Protein AF-A0A0W8DQT1-F1 (afdb_monomer_lite)

Radius of gyration: 23.91 Å; chains: 1; bounding box: 58×46×67 Å

Foldseek 3Di:
DDPPPPQAEEEEEEAPCDDPQAGPLDRDGPVRLVVVLVVLCVVLVGRYDHDYDHDPVVVLVCLLPDDQNHEYEYEDAAALCVVVSVQVSLQVHNHAYEYFHSAQYHNPDHHPSHPYYHYNNRSCRSVVVVVVSSVVSVVVVVVVVVVPPDDDDDDDDDDDDDDDDDDPPDFAADPPPRDTDDYVVPDPPPPPDDD

Secondary structure (DSSP, 8-state):
----S---EEEEE-TTSEETTEETTSS-BHHHHHHHHHHHHHHTT--EEEEE-S-HHHHHHHHHT--TTSEEEEE--S-GGG-HHHHHHHHH--SEEEEEETT-----S--TTEEEEEES-GGGHHHHHHHHHHHHHHHHHHHHHHTTS-----------------------B-TTT--BTS-GGG-TT------

pLDDT: mean 78.16, std 17.89, range [28.5, 95.19]

InterPro domains:
  IPR001878 Zinc finger, CCHC-type [PF00098] (173-189)
  IPR001878 Zinc finger, CCHC-type [PS50158] (174-189)
  IPR001878 Zinc finger, CCHC-type [SM00343] (173-189)
  IPR036441 Dehydroquinase, class II superfamily [G3DSA:3.40.50.9100] (7-141)
  IPR036441 Dehydroquinase, class II superfamily [SSF52304] (7-137)
  IPR036875 Zinc finger, CCHC-type superfamily [SSF57756] (166-192)

Organism: Phytophthora nicotianae (NCBI:txid4792)

Sequence (195 aa):
MRDNALVNVLLLQGPCSFVRGVWTGGDIKRKELQHQIQALADDQKIVVKHREYDSEKIILHMLLEAREDQVVVLCWNISLAKSPFVVHALGLIQSRVIIVSPNNVDHGPLPASVVGVLSGFWNQSISLALSAATNLLAKQTDFSSAKNSQNSAGIASSKKGVLSAKTKKKALTCYLCGKEGHIRSKCPELPRNKV

Structure (mmCIF, N/CA/C/O backbone):
data_AF-A0A0W8DQT1-F1
#
_entry.id   AF-A0A0W8DQT1-F1
#
loop_
_atom_site.group_PDB
_atom_site.id
_atom_site.type_symbol
_atom_site.label_atom_id
_atom_site.label_alt_id
_atom_site.label_comp_id
_atom_site.label_asym_id
_atom_site.label_entity_id
_atom_site.label_seq_id
_atom_site.pdbx_PDB_ins_code
_atom_site.Cartn_x
_atom_site.Cartn_y
_atom_site.Cartn_z
_atom_site.occupancy
_atom_site.B_iso_or_equiv
_atom_site.auth_seq_id
_atom_site.auth_comp_id
_atom_site.auth_asym_id
_atom_site.auth_atom_id
_atom_site.pdbx_PDB_model_num
ATOM 1 N N . MET A 1 1 ? 14.357 2.543 24.407 1.00 33.94 1 MET A N 1
ATOM 2 C CA . MET A 1 1 ? 13.381 3.636 24.590 1.00 33.94 1 MET A CA 1
ATOM 3 C C . MET A 1 1 ? 12.314 3.458 23.524 1.00 33.94 1 MET A C 1
ATOM 5 O O . MET A 1 1 ? 12.639 3.546 22.351 1.00 33.94 1 MET A O 1
ATOM 9 N N . ARG A 1 2 ? 11.114 3.008 23.910 1.00 44.16 2 ARG A N 1
ATOM 10 C CA . ARG A 1 2 ? 10.013 2.729 22.978 1.00 44.16 2 ARG A CA 1
ATOM 11 C C . ARG A 1 2 ? 9.171 3.995 22.874 1.00 44.16 2 ARG A C 1
ATOM 13 O O . ARG A 1 2 ? 8.541 4.362 23.861 1.00 44.16 2 ARG A O 1
ATOM 20 N N . ASP A 1 3 ? 9.172 4.633 21.709 1.00 45.72 3 ASP A N 1
ATOM 21 C CA . ASP A 1 3 ? 8.193 5.660 21.347 1.00 45.72 3 ASP A CA 1
ATOM 22 C C . ASP A 1 3 ? 6.813 4.991 21.288 1.00 45.72 3 ASP A C 1
ATOM 24 O O . ASP A 1 3 ? 6.393 4.481 20.252 1.00 45.72 3 ASP A O 1
ATOM 28 N N . ASN A 1 4 ? 6.161 4.885 22.447 1.00 46.03 4 ASN A N 1
ATOM 29 C CA . ASN A 1 4 ? 4.905 4.159 22.640 1.00 46.03 4 ASN A CA 1
ATOM 30 C C . ASN A 1 4 ? 3.681 5.075 22.496 1.00 46.03 4 ASN A C 1
ATOM 32 O O . ASN A 1 4 ? 2.632 4.808 23.082 1.00 46.03 4 ASN A O 1
ATOM 36 N N . ALA A 1 5 ? 3.807 6.158 21.722 1.00 57.78 5 ALA A N 1
ATOM 37 C CA . ALA A 1 5 ? 2.625 6.782 21.149 1.00 57.78 5 ALA A CA 1
ATOM 38 C C . ALA A 1 5 ? 1.905 5.692 20.346 1.00 57.78 5 ALA A C 1
ATOM 40 O O . ALA A 1 5 ? 2.554 4.971 19.587 1.00 57.78 5 ALA A O 1
ATOM 41 N N . LEU A 1 6 ? 0.601 5.515 20.563 1.00 65.69 6 LEU A N 1
ATOM 42 C CA . LEU A 1 6 ? -0.211 4.546 19.829 1.00 65.69 6 LEU A CA 1
ATOM 43 C C . LEU A 1 6 ? -0.191 4.944 18.350 1.00 65.69 6 LEU A C 1
ATOM 45 O O . LEU A 1 6 ? -0.966 5.780 17.899 1.00 65.69 6 LEU A O 1
ATOM 49 N N . VAL A 1 7 ? 0.785 4.413 17.615 1.00 72.62 7 VAL A N 1
ATOM 50 C CA . VAL A 1 7 ? 0.885 4.588 16.171 1.00 72.62 7 VAL A CA 1
ATOM 51 C C . VAL A 1 7 ? -0.357 3.937 15.593 1.00 72.62 7 VAL A C 1
ATOM 53 O O . VAL A 1 7 ? -0.566 2.751 15.829 1.00 72.62 7 VAL A O 1
ATOM 56 N N . ASN A 1 8 ? -1.161 4.698 14.860 1.00 84.38 8 ASN A N 1
ATOM 57 C CA . ASN A 1 8 ? -2.390 4.197 14.245 1.00 84.38 8 ASN A CA 1
ATOM 58 C C . ASN A 1 8 ? -2.127 3.729 12.810 1.00 84.38 8 ASN A C 1
ATOM 60 O O . ASN A 1 8 ? -2.754 2.787 12.325 1.00 84.38 8 ASN A O 1
ATOM 64 N N . VAL A 1 9 ? -1.174 4.382 12.137 1.00 89.69 9 VAL A N 1
ATOM 65 C CA . VAL A 1 9 ? -0.818 4.095 10.750 1.00 89.69 9 VAL A CA 1
ATOM 66 C C . VAL A 1 9 ? 0.684 3.858 10.633 1.00 89.69 9 VAL A C 1
ATOM 68 O O . VAL A 1 9 ? 1.501 4.714 10.979 1.00 89.69 9 VAL A O 1
ATOM 71 N N . LEU A 1 10 ? 1.059 2.691 10.116 1.00 91.12 10 LEU A N 1
ATOM 72 C CA . LEU A 1 10 ? 2.446 2.344 9.824 1.00 91.12 10 LEU A CA 1
ATOM 73 C C . LEU A 1 10 ? 2.703 2.534 8.328 1.00 91.12 10 LEU A C 1
ATOM 75 O O . LEU A 1 10 ? 2.228 1.745 7.515 1.00 91.12 10 LEU A O 1
ATOM 79 N N . LEU A 1 11 ? 3.445 3.581 7.962 1.00 91.69 11 LEU A N 1
ATOM 80 C CA . LEU A 1 11 ? 3.787 3.881 6.573 1.00 91.69 11 LEU A CA 1
ATOM 81 C C . LEU A 1 11 ? 5.165 3.299 6.242 1.00 91.69 11 LEU A C 1
ATOM 83 O O . LEU A 1 11 ? 6.196 3.818 6.676 1.00 91.69 11 LEU A O 1
ATOM 87 N N . LEU A 1 12 ? 5.166 2.224 5.458 1.00 91.06 12 LEU A N 1
ATOM 88 C CA . LEU A 1 12 ? 6.361 1.521 5.006 1.00 91.06 12 LEU A CA 1
ATOM 89 C C . LEU A 1 12 ? 6.646 1.884 3.552 1.00 91.06 12 LEU A C 1
ATOM 91 O O . LEU A 1 12 ? 5.888 1.527 2.653 1.00 91.06 12 LEU A O 1
ATOM 95 N N . GLN A 1 13 ? 7.754 2.576 3.310 1.00 88.50 13 GLN A N 1
ATOM 96 C CA . GLN A 1 13 ? 8.247 2.841 1.966 1.00 88.50 13 GLN A CA 1
ATOM 97 C C . GLN A 1 13 ? 9.285 1.801 1.569 1.00 88.50 13 GLN A C 1
ATOM 99 O O . GLN A 1 13 ? 10.366 1.733 2.154 1.00 88.50 13 GLN A O 1
ATOM 104 N N . GLY A 1 14 ? 8.924 0.984 0.580 1.00 84.12 14 GLY A N 1
ATOM 105 C CA . GLY A 1 14 ? 9.766 -0.078 0.054 1.00 84.12 14 GLY A CA 1
ATOM 106 C C . GLY A 1 14 ? 10.861 0.408 -0.901 1.00 84.12 14 GLY A C 1
ATOM 107 O O . GLY A 1 14 ? 11.012 1.616 -1.138 1.00 84.12 14 GLY A O 1
ATOM 108 N N . PRO A 1 15 ? 11.609 -0.535 -1.498 1.00 75.62 15 PRO A N 1
ATOM 109 C CA . PRO A 1 15 ? 12.720 -0.228 -2.385 1.00 75.62 15 PRO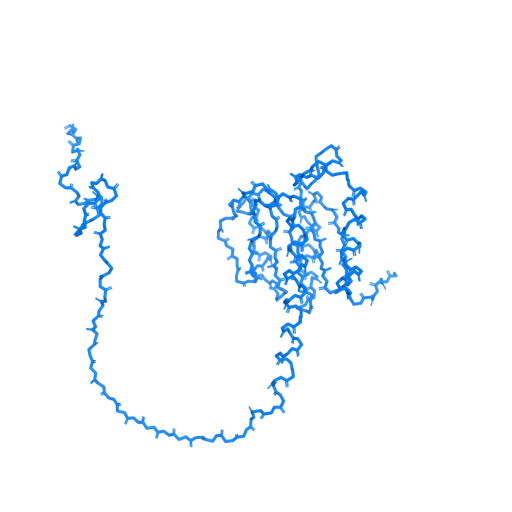 A CA 1
ATOM 110 C C . PRO A 1 15 ? 12.253 0.563 -3.610 1.00 75.62 15 PRO A C 1
ATOM 112 O O . PRO A 1 15 ? 11.122 0.428 -4.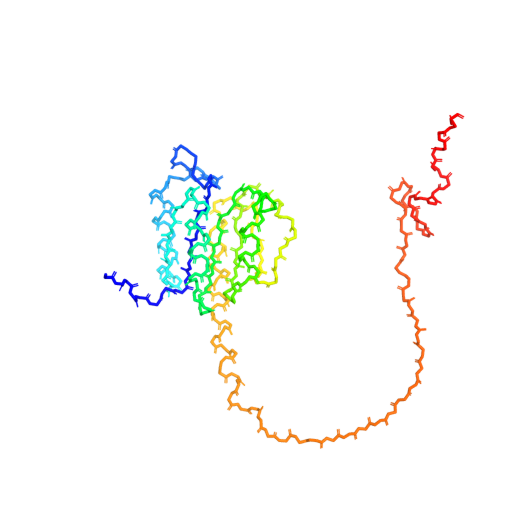080 1.00 75.62 15 PRO A O 1
ATOM 115 N N . CYS A 1 16 ? 13.141 1.419 -4.120 1.00 74.00 16 CYS A N 1
ATOM 116 C CA . CYS A 1 16 ? 12.865 2.321 -5.244 1.00 74.00 16 CYS A CA 1
ATOM 117 C C . CYS A 1 16 ? 11.711 3.307 -5.000 1.00 74.00 16 CYS A C 1
ATOM 119 O O . CYS A 1 16 ? 11.178 3.868 -5.949 1.00 74.00 16 CYS A O 1
ATOM 121 N N . SER A 1 17 ? 11.345 3.557 -3.744 1.00 80.31 17 SER A N 1
ATOM 122 C CA . SER A 1 17 ? 10.466 4.663 -3.355 1.00 80.31 17 SER A CA 1
ATOM 123 C C . SER A 1 17 ? 11.063 6.024 -3.718 1.00 80.31 17 SER A C 1
ATOM 125 O O . SER A 1 17 ? 10.361 6.895 -4.229 1.00 80.31 17 SER A O 1
ATOM 127 N N . PHE A 1 18 ? 12.379 6.175 -3.537 1.00 83.50 18 PHE A N 1
ATOM 128 C CA . PHE A 1 18 ? 13.136 7.353 -3.943 1.00 83.50 18 PHE A CA 1
ATOM 129 C C . PHE A 1 18 ? 14.225 6.983 -4.941 1.00 83.50 18 PHE A C 1
ATOM 131 O O . PHE A 1 18 ? 15.006 6.060 -4.708 1.00 83.50 18 PHE A O 1
ATOM 138 N N . VAL A 1 19 ? 14.322 7.749 -6.022 1.00 80.75 19 VAL A N 1
ATOM 139 C CA . VAL A 1 19 ? 15.405 7.655 -7.002 1.00 80.75 19 VAL A CA 1
ATOM 140 C C . VAL A 1 19 ? 16.119 8.997 -7.010 1.00 80.75 19 VAL A C 1
ATOM 142 O O . VAL A 1 19 ? 15.499 10.039 -7.199 1.00 80.75 19 VAL A O 1
ATOM 145 N N . ARG A 1 20 ? 17.430 8.991 -6.739 1.00 82.38 20 ARG A N 1
ATOM 146 C CA . ARG A 1 20 ? 18.252 10.217 -6.646 1.00 82.38 20 ARG A CA 1
ATOM 147 C C . ARG A 1 20 ? 17.694 11.264 -5.656 1.00 82.38 20 ARG A C 1
ATOM 149 O O . ARG A 1 20 ? 17.850 12.461 -5.857 1.00 82.38 20 ARG A O 1
ATOM 156 N N . GLY A 1 21 ? 17.043 10.811 -4.578 1.00 81.50 21 GLY A N 1
ATOM 157 C CA . GLY A 1 21 ? 16.464 11.676 -3.535 1.00 81.50 21 GLY A CA 1
ATOM 158 C C . GLY A 1 21 ? 15.105 12.302 -3.880 1.00 81.50 21 GLY A C 1
ATOM 159 O O . GLY A 1 21 ? 14.567 13.067 -3.072 1.00 81.50 21 GLY A O 1
ATOM 160 N N . VAL A 1 22 ? 14.551 11.960 -5.044 1.00 86.19 22 VAL A N 1
ATOM 161 C CA . VAL A 1 22 ? 13.226 12.376 -5.514 1.00 86.19 22 VAL A CA 1
ATOM 162 C C . VAL A 1 22 ? 12.263 11.204 -5.382 1.00 86.19 22 VAL A C 1
ATOM 164 O O . VAL A 1 22 ? 12.635 10.055 -5.634 1.00 86.19 22 VAL A O 1
ATOM 167 N N . TRP A 1 23 ? 11.050 11.483 -4.917 1.00 86.31 23 TRP A N 1
ATOM 168 C CA . TRP A 1 23 ? 9.985 10.497 -4.791 1.00 86.31 23 TRP A CA 1
ATOM 169 C C . TRP A 1 23 ? 9.619 9.934 -6.164 1.00 86.31 23 TRP A C 1
ATOM 171 O O . TRP A 1 23 ? 9.590 10.633 -7.165 1.00 86.31 23 TRP A O 1
ATOM 181 N N . THR A 1 24 ? 9.334 8.646 -6.246 1.00 83.56 24 THR A N 1
ATOM 182 C CA . THR A 1 24 ? 9.022 8.033 -7.545 1.00 83.56 24 THR A CA 1
ATOM 183 C C . THR A 1 24 ? 7.611 8.294 -8.035 1.00 83.56 24 THR A C 1
ATOM 185 O O . THR A 1 24 ? 7.354 8.142 -9.223 1.00 83.56 24 THR A O 1
ATOM 188 N N . GLY A 1 25 ? 6.710 8.709 -7.146 1.00 80.25 25 GLY A N 1
ATOM 189 C CA . GLY A 1 25 ? 5.378 9.156 -7.522 1.00 80.25 25 GLY A CA 1
ATOM 190 C C . GLY A 1 25 ? 5.292 10.623 -7.915 1.00 80.25 25 GLY A C 1
ATOM 191 O O . GLY A 1 25 ? 4.188 11.115 -8.073 1.00 80.25 25 GLY A O 1
ATOM 192 N N . GLY A 1 26 ? 6.395 11.352 -8.045 1.00 81.00 26 GLY A N 1
ATOM 193 C CA . GLY A 1 26 ? 6.373 12.732 -8.532 1.00 81.00 26 GLY A CA 1
ATOM 194 C C . GLY A 1 26 ? 7.623 13.499 -8.136 1.00 81.00 26 GLY A C 1
ATOM 195 O O . GLY A 1 26 ? 8.414 13.024 -7.333 1.00 81.00 26 GLY A O 1
ATOM 196 N N . ASP A 1 27 ? 7.779 14.720 -8.632 1.00 84.00 27 ASP A N 1
ATOM 197 C CA . ASP A 1 27 ? 9.021 15.497 -8.498 1.00 84.00 27 ASP A CA 1
ATOM 198 C C . ASP A 1 27 ? 9.211 16.167 -7.121 1.00 84.00 27 ASP A C 1
ATOM 200 O O . ASP A 1 27 ? 9.613 17.325 -7.002 1.00 84.00 27 ASP A O 1
ATOM 204 N N . ILE A 1 28 ? 8.912 15.436 -6.046 1.00 87.69 28 ILE A N 1
ATOM 205 C CA . ILE A 1 28 ? 8.975 15.912 -4.664 1.00 87.69 28 ILE A CA 1
ATOM 206 C C . ILE A 1 28 ? 10.235 15.358 -3.995 1.00 87.69 28 ILE A C 1
ATOM 208 O O . ILE A 1 28 ? 10.539 14.165 -4.064 1.00 87.69 28 ILE A O 1
ATOM 212 N N . LYS A 1 29 ? 10.983 16.225 -3.308 1.00 89.62 29 LYS A N 1
ATOM 213 C CA . LYS A 1 29 ? 12.161 15.821 -2.526 1.00 89.62 29 LYS A CA 1
ATOM 214 C C . LYS A 1 29 ? 11.739 15.064 -1.268 1.00 89.62 29 LYS A C 1
ATOM 216 O O . LYS A 1 29 ? 10.733 15.396 -0.651 1.00 89.62 29 LYS A O 1
ATOM 221 N N . ARG A 1 30 ? 12.579 14.138 -0.800 1.00 85.75 30 ARG A N 1
ATOM 222 C CA . ARG A 1 30 ? 12.351 13.370 0.443 1.00 85.75 30 ARG A CA 1
ATOM 223 C C . ARG A 1 30 ? 11.887 14.211 1.640 1.00 85.75 30 ARG A C 1
ATOM 225 O O . ARG A 1 30 ? 10.886 13.882 2.261 1.00 85.75 30 ARG A O 1
ATOM 232 N N . LYS A 1 31 ? 12.599 15.300 1.958 1.00 87.12 31 LYS A N 1
ATOM 233 C CA . LYS A 1 31 ? 12.269 16.165 3.109 1.00 87.12 31 LYS A CA 1
ATOM 234 C C . LYS A 1 31 ? 10.897 16.826 2.971 1.00 87.12 31 LYS A C 1
ATOM 236 O O . LYS A 1 31 ? 10.167 16.920 3.947 1.00 87.12 31 LYS A O 1
ATOM 241 N N . GLU A 1 32 ? 10.572 17.256 1.758 1.00 89.56 32 GLU A N 1
ATOM 242 C CA . GLU A 1 32 ? 9.292 17.885 1.447 1.00 89.56 32 GLU A CA 1
ATOM 243 C C . GLU A 1 32 ? 8.153 16.871 1.578 1.00 89.56 32 GLU A C 1
ATOM 245 O O . GLU A 1 32 ? 7.160 17.136 2.246 1.00 89.56 32 GLU A O 1
ATOM 250 N N . LEU A 1 33 ? 8.338 15.661 1.037 1.00 88.62 33 LEU A N 1
ATOM 251 C CA . LEU A 1 33 ? 7.348 14.597 1.171 1.00 88.62 33 LEU A CA 1
ATOM 252 C C . LEU A 1 33 ? 7.115 14.226 2.640 1.00 88.62 33 LEU A C 1
ATOM 254 O O . LEU A 1 33 ? 5.973 14.053 3.053 1.00 88.62 33 LEU A O 1
ATOM 258 N N . GLN A 1 34 ? 8.182 14.146 3.438 1.00 88.31 34 GLN A N 1
ATOM 259 C CA . GLN A 1 34 ? 8.070 13.878 4.869 1.00 88.31 34 GLN A CA 1
ATOM 260 C C . GLN A 1 34 ? 7.236 14.942 5.585 1.00 88.31 34 GLN A C 1
ATOM 262 O O . GLN A 1 34 ? 6.380 14.607 6.403 1.00 88.31 34 GLN A O 1
ATOM 267 N N . HIS A 1 35 ? 7.478 16.214 5.267 1.00 90.69 35 HIS A N 1
ATOM 268 C CA . HIS A 1 35 ? 6.730 17.327 5.838 1.00 90.69 35 HIS A CA 1
ATOM 269 C C . HIS A 1 35 ? 5.250 17.266 5.439 1.00 90.69 35 HIS A C 1
ATOM 271 O O . HIS A 1 35 ? 4.381 17.425 6.290 1.00 90.69 35 HIS A O 1
ATOM 277 N N . GLN A 1 36 ? 4.951 16.958 4.174 1.00 89.69 36 GLN A N 1
ATOM 278 C CA . GLN A 1 36 ? 3.573 16.793 3.698 1.00 89.69 36 GLN A CA 1
ATOM 279 C C . GLN A 1 36 ? 2.857 15.625 4.382 1.00 89.69 36 GLN A C 1
ATOM 281 O O . GLN A 1 36 ? 1.707 15.769 4.785 1.00 89.69 36 GLN A O 1
ATOM 286 N N . ILE A 1 37 ? 3.529 14.483 4.556 1.00 90.88 37 ILE A N 1
ATOM 287 C CA . ILE A 1 37 ? 2.969 13.329 5.273 1.00 90.88 37 ILE A CA 1
ATOM 288 C C . ILE A 1 37 ? 2.651 13.702 6.718 1.00 90.88 37 ILE A C 1
ATOM 290 O O . ILE A 1 37 ? 1.574 13.363 7.201 1.00 90.88 37 ILE A O 1
ATOM 294 N N . GLN A 1 38 ? 3.569 14.393 7.396 1.00 90.38 38 GLN A N 1
ATOM 295 C CA . GLN A 1 38 ? 3.355 14.803 8.779 1.00 90.38 38 GLN A CA 1
ATOM 296 C C . GLN A 1 38 ? 2.205 15.809 8.889 1.00 90.38 38 GLN A C 1
ATOM 298 O O . GLN A 1 38 ? 1.318 15.614 9.709 1.00 90.38 38 GLN A O 1
ATOM 303 N N . ALA A 1 39 ? 2.154 16.812 8.009 1.00 90.62 39 ALA A N 1
ATOM 304 C CA . ALA A 1 39 ? 1.068 17.788 7.985 1.00 90.62 39 ALA A CA 1
ATOM 305 C C . ALA A 1 39 ? -0.305 17.130 7.748 1.00 90.62 39 ALA A C 1
ATOM 307 O O . ALA A 1 39 ? -1.276 17.469 8.419 1.00 90.62 39 ALA A O 1
ATOM 308 N N . LEU A 1 40 ? -0.384 16.151 6.837 1.00 89.06 40 LEU A N 1
ATOM 309 C CA . LEU A 1 40 ? -1.603 15.366 6.606 1.00 89.06 40 LEU A CA 1
ATOM 310 C C . LEU A 1 40 ? -1.972 14.502 7.816 1.00 89.06 40 LEU A C 1
ATOM 312 O O . LEU A 1 40 ? -3.151 14.335 8.119 1.00 89.06 40 LEU A O 1
ATOM 316 N N . ALA A 1 41 ? -0.975 13.942 8.499 1.00 88.81 41 ALA A N 1
ATOM 317 C CA . ALA A 1 41 ? -1.191 13.153 9.701 1.00 88.81 41 ALA A CA 1
ATOM 318 C C . ALA A 1 41 ? -1.759 14.009 10.842 1.00 88.81 41 ALA A C 1
ATOM 320 O O . ALA A 1 41 ? -2.703 13.587 11.511 1.00 88.81 41 ALA A O 1
ATOM 321 N N . ASP A 1 42 ? -1.227 15.220 11.014 1.00 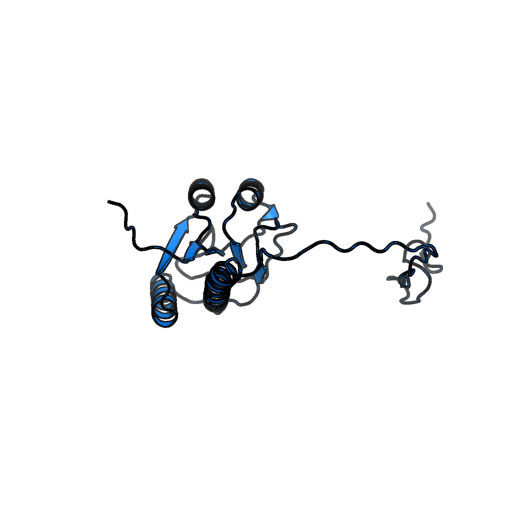88.12 42 ASP A N 1
ATOM 322 C CA . ASP A 1 42 ? -1.667 16.175 12.029 1.00 88.12 42 ASP A CA 1
ATOM 323 C C . ASP A 1 42 ? -3.101 16.662 11.751 1.00 88.12 42 ASP A C 1
ATOM 325 O O . ASP A 1 42 ? -3.933 16.673 12.662 1.00 88.12 42 ASP A O 1
ATOM 329 N N . ASP A 1 43 ? -3.424 16.970 10.488 1.00 89.00 43 ASP A N 1
ATOM 330 C CA . ASP A 1 43 ? -4.777 17.349 10.045 1.00 89.00 43 ASP A CA 1
ATOM 331 C C . ASP A 1 43 ? -5.800 16.233 10.318 1.00 89.00 43 ASP A C 1
ATOM 333 O O . ASP A 1 43 ? -6.877 16.458 10.877 1.00 89.00 43 ASP A O 1
ATOM 337 N N . GLN A 1 44 ? -5.418 14.990 10.017 1.00 83.62 44 GLN A N 1
ATOM 338 C CA . GLN A 1 44 ? -6.251 13.806 10.223 1.00 83.62 44 GLN A CA 1
ATOM 339 C C . GLN A 1 44 ? -6.192 13.242 11.653 1.00 83.62 44 GLN A C 1
ATOM 341 O O . GLN A 1 44 ? -6.842 12.233 11.939 1.00 83.62 44 GLN A O 1
ATOM 346 N N . LYS A 1 45 ? -5.443 13.887 12.562 1.00 82.25 45 LYS A N 1
ATOM 347 C CA . LYS A 1 45 ? -5.226 13.475 13.963 1.00 82.25 45 LYS A CA 1
ATOM 348 C C . LYS A 1 45 ? -4.749 12.024 14.108 1.00 82.25 45 LYS A C 1
ATOM 350 O O . LYS A 1 45 ? -5.127 11.323 15.051 1.00 82.25 45 LYS A O 1
ATOM 355 N N . ILE A 1 46 ? -3.921 11.557 13.177 1.00 85.31 46 ILE A N 1
ATOM 356 C CA . ILE A 1 46 ? -3.342 10.211 13.187 1.00 85.31 46 ILE A CA 1
ATOM 357 C C . ILE A 1 46 ? -1.858 10.253 13.530 1.00 85.31 46 ILE A C 1
ATOM 359 O O . ILE A 1 46 ? -1.116 11.127 13.101 1.00 85.31 46 ILE A O 1
ATOM 363 N N . VAL A 1 47 ? -1.394 9.243 14.263 1.00 82.75 47 VAL A N 1
ATOM 364 C CA . VAL A 1 47 ? 0.038 9.042 14.494 1.00 82.75 47 VAL A CA 1
ATOM 365 C C . VAL A 1 47 ? 0.572 8.133 13.392 1.00 82.75 47 VAL A C 1
ATOM 367 O O . VAL A 1 47 ? 0.293 6.929 13.388 1.00 82.75 47 VAL A O 1
ATOM 370 N N . VAL A 1 48 ? 1.323 8.717 12.455 1.00 84.88 48 VAL A N 1
ATOM 371 C CA . VAL A 1 48 ? 1.971 7.996 11.353 1.00 84.88 48 VAL A CA 1
ATOM 372 C C . VAL A 1 48 ? 3.423 7.712 11.709 1.00 84.88 48 VAL A C 1
ATOM 374 O O . VAL A 1 48 ? 4.206 8.624 11.968 1.00 84.88 48 VAL A O 1
ATOM 377 N N . LYS A 1 49 ? 3.821 6.440 11.660 1.00 85.06 49 LYS A N 1
ATOM 378 C CA . LYS A 1 49 ? 5.238 6.066 11.715 1.00 85.06 49 LYS A CA 1
ATOM 379 C C . LYS A 1 49 ? 5.731 5.813 10.302 1.00 85.06 49 LYS A C 1
ATOM 381 O O . LYS A 1 49 ? 5.473 4.759 9.731 1.00 85.06 49 LYS A O 1
ATOM 386 N N . HIS A 1 50 ? 6.432 6.795 9.748 1.00 83.00 50 HIS A N 1
ATOM 387 C CA . HIS A 1 50 ? 7.056 6.684 8.434 1.00 83.00 50 HIS A CA 1
ATOM 388 C C . HIS A 1 50 ? 8.437 6.039 8.529 1.00 83.00 50 HIS A C 1
ATOM 390 O O . HIS A 1 50 ? 9.236 6.376 9.415 1.00 83.00 50 HIS A O 1
ATOM 396 N N . ARG A 1 51 ? 8.702 5.076 7.642 1.00 80.44 51 ARG A N 1
ATOM 397 C CA . ARG A 1 51 ? 9.997 4.410 7.525 1.00 80.44 51 ARG A CA 1
ATOM 398 C C . ARG A 1 51 ? 10.340 4.097 6.072 1.00 80.44 51 ARG A C 1
ATOM 400 O O . ARG A 1 51 ? 9.518 3.553 5.339 1.00 80.44 51 ARG A O 1
ATOM 407 N N . GLU A 1 52 ? 11.579 4.395 5.696 1.00 76.94 52 GLU A N 1
ATOM 408 C CA . GLU A 1 52 ? 12.150 4.081 4.385 1.00 76.94 52 GLU A CA 1
ATOM 409 C C . GLU A 1 52 ? 13.096 2.893 4.503 1.00 76.94 52 GLU A C 1
ATOM 411 O O . GLU A 1 52 ? 14.032 2.935 5.306 1.00 76.94 52 GLU A O 1
ATOM 416 N N . TYR A 1 53 ? 12.879 1.863 3.686 1.00 75.94 53 TYR A N 1
ATOM 417 C CA . TYR A 1 53 ? 13.733 0.683 3.669 1.00 75.94 53 TYR A CA 1
ATOM 418 C C . TYR A 1 53 ? 14.038 0.242 2.239 1.00 75.94 53 TYR A C 1
ATOM 420 O O . TYR A 1 53 ? 13.152 0.075 1.403 1.00 75.94 53 TYR A O 1
ATOM 428 N N . ASP A 1 54 ? 15.318 0.011 1.981 1.00 71.88 54 ASP A N 1
ATOM 429 C CA . ASP A 1 54 ? 15.824 -0.646 0.774 1.00 71.88 54 ASP A CA 1
ATOM 430 C C . ASP A 1 54 ? 15.869 -2.176 0.921 1.00 71.88 54 ASP A C 1
ATOM 432 O O . ASP A 1 54 ? 15.913 -2.904 -0.069 1.00 71.88 54 ASP A O 1
ATOM 436 N N . SER A 1 55 ? 15.823 -2.662 2.161 1.00 78.62 55 SER A N 1
ATOM 437 C CA . SER A 1 55 ? 16.056 -4.056 2.509 1.00 78.62 55 SER A CA 1
ATOM 438 C C . SER A 1 55 ? 14.754 -4.783 2.828 1.00 78.62 55 SER A C 1
ATOM 440 O O . SER A 1 55 ? 14.101 -4.508 3.837 1.00 78.62 55 SER A O 1
ATOM 442 N N . GLU A 1 56 ? 14.430 -5.791 2.018 1.00 80.69 56 GLU A N 1
ATOM 443 C CA . GLU A 1 56 ? 13.235 -6.632 2.182 1.00 80.69 56 GLU A CA 1
ATOM 444 C C . GLU A 1 56 ? 13.134 -7.243 3.590 1.00 80.69 56 GLU A C 1
ATOM 446 O O . GLU A 1 56 ? 12.063 -7.244 4.191 1.00 80.69 56 GLU A O 1
ATOM 451 N N . LYS A 1 57 ? 14.265 -7.663 4.174 1.00 85.94 57 LYS A N 1
ATOM 452 C CA . LYS A 1 57 ? 14.336 -8.221 5.535 1.00 85.94 57 LYS A CA 1
ATOM 453 C C . LYS A 1 57 ? 13.705 -7.307 6.589 1.00 85.94 57 LYS A C 1
ATOM 455 O O . LYS A 1 57 ? 13.008 -7.789 7.478 1.00 85.94 57 LYS A O 1
ATOM 460 N N . ILE A 1 58 ? 13.966 -6.003 6.510 1.00 85.94 58 ILE A N 1
ATOM 461 C CA . ILE A 1 58 ? 13.462 -5.047 7.501 1.00 85.94 58 ILE A CA 1
ATOM 462 C C . ILE A 1 58 ? 11.960 -4.844 7.305 1.00 85.94 58 ILE A C 1
ATOM 464 O O . ILE A 1 58 ? 11.215 -4.784 8.277 1.00 85.94 58 ILE A O 1
ATOM 468 N N . ILE A 1 59 ? 11.507 -4.808 6.052 1.00 87.88 59 ILE A N 1
ATOM 469 C CA . ILE A 1 59 ? 10.086 -4.683 5.718 1.00 87.88 59 ILE A CA 1
ATOM 470 C C . ILE A 1 59 ? 9.314 -5.890 6.248 1.00 87.88 59 ILE A C 1
ATOM 472 O O . ILE A 1 59 ? 8.288 -5.710 6.894 1.00 87.88 59 ILE A O 1
ATOM 476 N N . LEU A 1 60 ? 9.840 -7.102 6.060 1.00 89.00 60 LEU A N 1
ATOM 477 C CA . LEU A 1 60 ? 9.255 -8.323 6.617 1.00 89.00 60 LEU A CA 1
ATOM 478 C C . LEU A 1 60 ? 9.173 -8.272 8.145 1.00 89.00 60 LEU A C 1
ATOM 480 O O . LEU A 1 60 ? 8.122 -8.565 8.701 1.00 89.00 60 LEU A O 1
ATOM 484 N N . HIS A 1 61 ? 10.248 -7.856 8.819 1.00 89.31 61 HIS A N 1
ATOM 485 C CA . HIS A 1 61 ? 10.258 -7.715 10.276 1.00 89.31 61 HIS A CA 1
ATOM 486 C C . HIS A 1 61 ? 9.182 -6.735 10.755 1.00 89.31 61 HIS A C 1
ATOM 488 O O . HIS A 1 61 ? 8.388 -7.061 11.628 1.00 89.31 61 HIS A O 1
ATOM 494 N N . MET A 1 62 ? 9.098 -5.562 10.125 1.00 88.31 62 MET A N 1
ATOM 495 C CA . MET A 1 62 ? 8.111 -4.537 10.464 1.00 88.31 62 MET A CA 1
ATOM 496 C C . MET A 1 62 ? 6.672 -4.967 10.165 1.00 88.31 62 MET A C 1
ATOM 498 O O . MET A 1 62 ? 5.768 -4.585 10.901 1.00 88.31 62 MET A O 1
ATOM 502 N N . LEU A 1 63 ? 6.453 -5.737 9.095 1.00 89.75 63 LEU A N 1
ATOM 503 C CA . LEU A 1 63 ? 5.145 -6.305 8.772 1.00 89.75 63 LEU A CA 1
ATOM 504 C C . LEU A 1 63 ? 4.726 -7.337 9.820 1.00 89.75 63 LEU A C 1
ATOM 506 O O . LEU A 1 63 ? 3.608 -7.271 10.312 1.00 89.75 63 LEU A O 1
ATOM 510 N N . LEU A 1 64 ? 5.617 -8.262 10.183 1.00 89.44 64 LEU A N 1
ATOM 511 C CA . LEU A 1 64 ? 5.320 -9.318 11.155 1.00 89.44 64 LEU A CA 1
ATOM 512 C C . LEU A 1 64 ? 5.153 -8.784 12.586 1.00 89.44 64 LEU A C 1
ATOM 514 O O . LEU A 1 64 ? 4.403 -9.362 13.365 1.00 89.44 64 LEU A O 1
ATOM 518 N N . GLU A 1 65 ? 5.821 -7.682 12.927 1.00 88.56 65 GLU A N 1
ATOM 519 C CA . GLU A 1 65 ? 5.641 -6.972 14.201 1.00 88.56 65 GLU A CA 1
ATOM 520 C C . GLU A 1 65 ? 4.463 -5.984 14.194 1.00 88.56 65 GLU A C 1
ATOM 522 O O . GLU A 1 65 ? 4.196 -5.335 15.212 1.00 88.56 65 GLU A O 1
ATOM 527 N N . ALA A 1 66 ? 3.771 -5.821 13.062 1.00 87.50 66 ALA A N 1
ATOM 528 C CA . ALA A 1 66 ? 2.645 -4.905 12.970 1.00 87.50 66 ALA A CA 1
ATOM 529 C C . ALA A 1 66 ? 1.510 -5.366 13.891 1.00 87.50 66 ALA A C 1
ATOM 531 O O . ALA A 1 66 ? 1.127 -6.536 13.920 1.00 87.50 66 ALA A O 1
ATOM 532 N N . ARG A 1 67 ? 0.954 -4.421 14.651 1.00 86.50 67 ARG A N 1
ATOM 533 C CA . ARG A 1 67 ? -0.161 -4.700 15.558 1.00 86.50 67 ARG A CA 1
ATOM 534 C C . ARG A 1 67 ? -1.478 -4.750 14.782 1.00 86.50 67 ARG A C 1
ATOM 536 O O . ARG A 1 67 ? -1.648 -4.053 13.781 1.00 86.50 67 ARG A O 1
ATOM 543 N N . GLU A 1 68 ? -2.427 -5.548 15.255 1.00 85.12 68 GLU A N 1
ATOM 544 C CA . GLU A 1 68 ? -3.721 -5.767 14.587 1.00 85.12 68 GLU A CA 1
ATOM 545 C C . GLU A 1 68 ? -4.616 -4.513 14.588 1.00 85.12 68 GLU A C 1
ATOM 547 O O . GLU A 1 68 ? -5.440 -4.329 13.691 1.00 85.12 68 GLU A O 1
ATOM 552 N N . ASP A 1 69 ? -4.420 -3.625 15.569 1.00 84.69 69 ASP A N 1
ATOM 553 C CA . ASP A 1 69 ? -5.108 -2.335 15.708 1.00 84.69 69 ASP A CA 1
ATOM 554 C C . ASP A 1 69 ? -4.557 -1.246 14.773 1.00 84.69 69 ASP A C 1
ATOM 556 O O . ASP A 1 69 ? -5.096 -0.142 14.722 1.00 84.69 69 ASP A O 1
ATOM 560 N N . GLN A 1 70 ? -3.487 -1.536 14.028 1.00 88.50 70 GLN A N 1
ATOM 561 C CA . GLN A 1 70 ? -2.856 -0.596 13.107 1.00 88.50 70 GLN A CA 1
ATOM 562 C C . GLN A 1 70 ? -3.234 -0.880 11.658 1.00 88.50 70 GLN A C 1
ATOM 564 O O . GLN A 1 70 ? -3.387 -2.028 11.232 1.00 88.50 70 GLN A O 1
ATOM 569 N N . VAL A 1 71 ? -3.303 0.189 10.865 1.00 92.25 71 VAL A N 1
ATOM 570 C CA . VAL A 1 71 ? -3.366 0.087 9.405 1.00 92.25 71 VAL A CA 1
ATOM 571 C C . VAL A 1 71 ? -1.961 0.241 8.840 1.00 92.25 71 VAL A C 1
ATOM 573 O O . VAL A 1 71 ? -1.269 1.225 9.112 1.00 92.25 71 VAL A O 1
ATOM 576 N N . VAL A 1 72 ? -1.536 -0.721 8.028 1.00 93.81 72 VAL A N 1
ATOM 577 C CA . VAL A 1 72 ? -0.244 -0.672 7.342 1.00 93.81 72 VAL A CA 1
ATOM 578 C C . VAL A 1 72 ? -0.445 -0.090 5.949 1.00 93.81 72 VAL A C 1
ATOM 580 O O . VAL A 1 72 ? -1.205 -0.624 5.145 1.00 93.81 72 VAL A O 1
ATOM 583 N N . VAL A 1 73 ? 0.263 0.991 5.641 1.00 94.31 73 VAL A N 1
ATOM 584 C CA . VAL A 1 73 ? 0.345 1.553 4.292 1.00 94.31 73 VAL A CA 1
ATOM 585 C C . VAL A 1 73 ? 1.691 1.146 3.707 1.00 94.31 73 VAL A C 1
ATOM 587 O O . VAL A 1 73 ? 2.734 1.627 4.146 1.00 94.31 73 VAL A O 1
ATOM 590 N N . LEU A 1 74 ? 1.673 0.241 2.732 1.00 93.25 74 LEU A N 1
ATOM 591 C CA . LEU A 1 74 ? 2.868 -0.287 2.083 1.00 93.25 74 LEU A CA 1
ATOM 592 C C . LEU A 1 74 ? 3.044 0.356 0.708 1.00 93.25 74 LEU A C 1
ATOM 594 O O . LEU A 1 74 ? 2.331 0.027 -0.240 1.00 93.25 74 LEU A O 1
ATOM 598 N N . CYS A 1 75 ? 4.027 1.241 0.580 1.00 91.44 75 CYS A N 1
ATOM 599 C CA . CYS A 1 75 ? 4.426 1.780 -0.710 1.00 91.44 75 CYS A CA 1
ATOM 600 C C . CYS A 1 75 ? 5.387 0.813 -1.401 1.00 91.44 75 CYS A C 1
ATOM 602 O O . CYS A 1 75 ? 6.496 0.579 -0.915 1.00 91.44 75 CYS A O 1
ATOM 604 N N . TRP A 1 76 ? 4.980 0.283 -2.551 1.00 90.38 76 TRP A N 1
ATOM 605 C CA . TRP A 1 76 ? 5.768 -0.680 -3.310 1.00 90.38 76 TRP A CA 1
ATOM 606 C C . TRP A 1 76 ? 5.716 -0.351 -4.798 1.00 90.38 76 TRP A C 1
ATOM 608 O O . TRP A 1 76 ? 4.647 -0.344 -5.403 1.00 90.38 76 TRP A O 1
ATOM 618 N N . ASN A 1 77 ? 6.865 -0.036 -5.395 1.00 87.88 77 ASN A N 1
ATOM 619 C CA . ASN A 1 77 ? 6.907 0.547 -6.740 1.00 87.88 77 ASN A CA 1
ATOM 620 C C . ASN A 1 77 ? 7.222 -0.460 -7.859 1.00 87.88 77 ASN A C 1
ATOM 622 O O . ASN A 1 77 ? 7.311 -0.103 -9.029 1.00 87.88 77 ASN A O 1
ATOM 626 N N . ILE A 1 78 ? 7.411 -1.725 -7.494 1.00 85.88 78 ILE A N 1
ATOM 627 C CA . ILE A 1 78 ? 7.646 -2.853 -8.401 1.00 85.88 78 ILE A CA 1
ATOM 628 C C . ILE A 1 78 ? 6.497 -3.847 -8.185 1.00 85.88 78 ILE A C 1
ATOM 630 O O . ILE A 1 78 ? 5.779 -3.736 -7.207 1.00 85.88 78 ILE A O 1
ATOM 634 N N . SER A 1 79 ? 6.261 -4.806 -9.078 1.00 90.12 79 SER A N 1
ATOM 635 C CA . SER A 1 79 ? 5.242 -5.834 -8.829 1.00 90.12 79 SER A CA 1
ATOM 636 C C . SER A 1 79 ? 5.588 -6.671 -7.589 1.00 90.12 79 SER A C 1
ATOM 638 O O . SER A 1 79 ? 6.672 -7.264 -7.535 1.00 90.12 79 SER A O 1
ATOM 640 N N . LEU A 1 80 ? 4.676 -6.751 -6.613 1.00 89.94 80 LEU A N 1
ATOM 641 C CA . LEU A 1 80 ? 4.825 -7.613 -5.429 1.00 89.94 80 LEU A CA 1
ATOM 642 C C . LEU A 1 80 ? 4.917 -9.101 -5.781 1.00 89.94 80 LEU A C 1
ATOM 644 O O . LEU A 1 80 ? 5.545 -9.850 -5.040 1.00 89.94 80 LEU A O 1
ATOM 648 N N . ALA A 1 81 ? 4.404 -9.524 -6.940 1.00 88.62 81 ALA A N 1
ATOM 649 C CA . ALA A 1 81 ? 4.583 -10.888 -7.437 1.00 88.62 81 ALA A CA 1
ATOM 650 C C . ALA A 1 81 ? 6.065 -11.299 -7.561 1.00 88.62 81 ALA A C 1
ATOM 652 O O . ALA A 1 81 ? 6.381 -12.486 -7.525 1.00 88.62 81 ALA A O 1
ATOM 653 N N . LYS A 1 82 ? 6.989 -10.331 -7.677 1.00 88.81 82 LYS A N 1
ATOM 654 C CA . LYS A 1 82 ? 8.439 -10.586 -7.688 1.00 88.81 82 LYS A CA 1
ATOM 655 C C . LYS A 1 82 ? 9.034 -10.843 -6.298 1.00 88.81 82 LYS A C 1
ATOM 657 O O . LYS A 1 82 ? 10.164 -11.311 -6.222 1.00 88.81 82 LYS A O 1
ATOM 662 N N . SER A 1 83 ? 8.305 -10.542 -5.223 1.00 88.31 83 SER A N 1
ATOM 663 C CA . SER A 1 83 ? 8.729 -10.743 -3.833 1.00 88.31 83 SER A CA 1
ATOM 664 C C . SER A 1 83 ? 7.725 -11.653 -3.106 1.00 88.31 83 SER A C 1
ATOM 666 O O . SER A 1 83 ? 6.852 -11.187 -2.365 1.00 88.31 83 SER A O 1
ATOM 668 N N . PRO A 1 84 ? 7.808 -12.981 -3.324 1.00 89.38 84 PRO A N 1
ATOM 669 C CA . PRO A 1 84 ? 6.856 -13.932 -2.752 1.00 89.38 84 PRO A CA 1
ATOM 670 C C . PRO A 1 84 ? 6.889 -13.958 -1.218 1.00 89.38 84 PRO A C 1
ATOM 672 O O . PRO A 1 84 ? 5.865 -14.235 -0.599 1.00 89.38 84 PRO A O 1
ATOM 675 N N . PHE A 1 85 ? 8.023 -13.628 -0.591 1.00 90.25 85 PHE A N 1
ATOM 676 C CA . PHE A 1 85 ? 8.125 -13.549 0.867 1.00 90.25 85 PHE A CA 1
ATOM 677 C C . PHE A 1 85 ? 7.256 -12.434 1.441 1.00 90.25 85 PHE A C 1
ATOM 679 O O . PHE A 1 85 ? 6.553 -12.666 2.422 1.00 90.25 85 PHE A O 1
ATOM 686 N N . VAL A 1 86 ? 7.251 -11.250 0.818 1.00 90.50 86 VAL A N 1
ATOM 687 C CA . VAL A 1 86 ? 6.398 -10.137 1.254 1.00 90.50 86 VAL A CA 1
ATOM 688 C C . VAL A 1 86 ? 4.930 -10.498 1.065 1.00 90.50 86 VAL A C 1
ATOM 690 O O . VAL A 1 86 ? 4.145 -10.324 1.990 1.00 90.50 86 VAL A O 1
ATOM 693 N N . VAL A 1 87 ? 4.556 -11.080 -0.078 1.00 92.62 87 VAL A N 1
ATOM 694 C CA . VAL A 1 87 ? 3.173 -11.530 -0.325 1.00 92.62 87 VAL A CA 1
ATOM 695 C C . VAL A 1 87 ? 2.727 -12.570 0.705 1.00 92.62 87 VAL A C 1
ATOM 697 O O . VAL A 1 87 ? 1.607 -12.499 1.212 1.00 92.62 87 VAL A O 1
ATOM 700 N N . HIS A 1 88 ? 3.602 -13.511 1.056 1.00 92.19 88 HIS A N 1
ATOM 701 C CA . HIS A 1 88 ? 3.292 -14.513 2.068 1.00 92.19 88 HIS A CA 1
ATOM 702 C C . HIS A 1 88 ? 3.176 -13.898 3.467 1.00 92.19 88 HIS A C 1
ATOM 704 O O . HIS A 1 88 ? 2.210 -14.178 4.170 1.00 92.19 88 HIS A O 1
ATOM 710 N N . ALA A 1 89 ? 4.094 -13.003 3.845 1.00 92.12 89 ALA A N 1
ATOM 711 C CA . ALA A 1 89 ? 4.035 -12.283 5.116 1.00 92.12 89 ALA A CA 1
ATOM 712 C C . ALA A 1 89 ? 2.754 -11.449 5.238 1.00 92.12 89 ALA A C 1
ATOM 714 O O . ALA A 1 89 ? 2.102 -11.486 6.2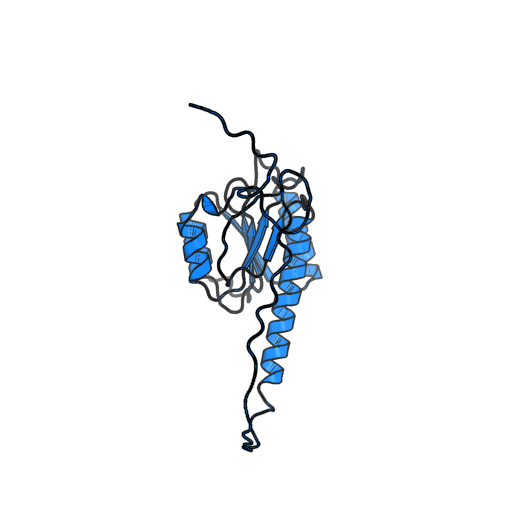78 1.00 92.12 89 ALA A O 1
ATOM 715 N N . LEU A 1 90 ? 2.337 -10.778 4.159 1.00 92.62 90 LEU A N 1
ATOM 716 C CA . LEU A 1 90 ? 1.053 -10.081 4.098 1.00 92.62 90 LEU A CA 1
ATOM 717 C C . LEU A 1 90 ? -0.115 -11.029 4.397 1.00 92.62 90 LEU A C 1
ATOM 719 O O . LEU A 1 90 ? -1.055 -10.634 5.075 1.00 92.62 90 LEU A O 1
ATOM 723 N N . GLY A 1 91 ? -0.065 -12.278 3.933 1.00 91.12 91 GLY A N 1
ATOM 724 C CA . GLY A 1 91 ? -1.096 -13.279 4.219 1.00 91.12 91 GLY A CA 1
ATOM 725 C C . GLY A 1 91 ? -1.118 -13.793 5.663 1.00 91.12 91 GLY A C 1
ATOM 726 O O . GLY A 1 91 ? -2.136 -14.340 6.078 1.00 91.12 91 GLY A O 1
ATOM 727 N N . LEU A 1 92 ? -0.028 -13.629 6.417 1.00 91.06 92 LEU A N 1
ATOM 728 C CA . LEU A 1 92 ? 0.084 -14.085 7.807 1.00 91.06 92 LEU A CA 1
ATOM 729 C C . LEU A 1 92 ? -0.348 -13.024 8.822 1.00 91.06 92 LEU A C 1
ATOM 731 O O . LEU A 1 92 ? -0.745 -13.365 9.935 1.00 91.06 92 LEU A O 1
ATOM 735 N N . ILE A 1 93 ? -0.254 -11.747 8.459 1.00 91.38 93 ILE A N 1
ATOM 736 C CA . ILE A 1 93 ? -0.593 -10.647 9.359 1.00 91.38 93 ILE A CA 1
ATOM 737 C C . ILE A 1 93 ? -2.105 -10.437 9.429 1.00 91.38 93 ILE A C 1
ATOM 739 O O . ILE A 1 93 ? -2.827 -10.578 8.442 1.00 91.38 93 ILE A O 1
ATOM 743 N N . GLN A 1 94 ? -2.581 -10.058 10.612 1.00 88.25 94 GLN A N 1
ATOM 744 C CA . GLN A 1 94 ? -3.993 -9.733 10.835 1.00 88.25 94 GLN A CA 1
ATOM 745 C C . GLN A 1 94 ? -4.285 -8.236 10.655 1.00 88.25 94 GLN A C 1
ATOM 747 O O . GLN A 1 94 ? -5.442 -7.834 10.529 1.00 88.25 94 GLN A O 1
ATOM 752 N N . SER A 1 95 ? -3.242 -7.404 10.611 1.00 89.50 95 SER A N 1
ATOM 753 C CA . SER A 1 95 ? -3.357 -5.979 10.318 1.00 89.50 95 SER A CA 1
ATOM 754 C C . SER A 1 95 ? -3.910 -5.749 8.915 1.00 89.50 95 SER A C 1
ATOM 756 O O . SER A 1 95 ? -3.631 -6.486 7.967 1.00 89.50 95 SER A O 1
ATOM 758 N N . ARG A 1 96 ? -4.675 -4.669 8.765 1.00 92.62 96 ARG A N 1
ATOM 759 C CA . ARG A 1 96 ? -5.228 -4.265 7.470 1.00 92.62 96 ARG A CA 1
ATOM 760 C C . ARG A 1 96 ? -4.155 -3.554 6.662 1.00 92.62 96 ARG A C 1
ATOM 762 O O . ARG A 1 96 ? -3.548 -2.606 7.160 1.00 92.62 96 ARG A O 1
ATOM 769 N N . VAL A 1 97 ? -3.966 -3.969 5.413 1.00 95.06 97 VAL A N 1
ATOM 770 C CA . VAL A 1 97 ? -2.919 -3.410 4.550 1.00 95.06 97 VAL A CA 1
ATOM 771 C C . VAL A 1 97 ? -3.513 -2.650 3.373 1.00 95.06 97 VAL A C 1
ATOM 773 O O . VAL A 1 97 ? -4.420 -3.139 2.699 1.00 95.06 97 VAL A O 1
ATOM 776 N N . ILE A 1 98 ? -2.973 -1.468 3.098 1.00 95.19 98 ILE A N 1
ATOM 777 C CA . ILE A 1 98 ? -3.218 -0.697 1.878 1.00 95.19 98 ILE A CA 1
ATOM 778 C C . ILE A 1 98 ? -1.917 -0.671 1.085 1.00 95.19 98 ILE A C 1
ATOM 780 O O . ILE A 1 98 ? -0.887 -0.230 1.596 1.00 95.19 98 ILE A O 1
ATOM 784 N N . ILE A 1 99 ? -1.960 -1.125 -0.164 1.00 94.81 99 ILE A N 1
ATOM 785 C CA . ILE A 1 99 ? -0.798 -1.081 -1.056 1.00 94.81 99 ILE A CA 1
ATOM 786 C C . ILE A 1 99 ? -0.858 0.196 -1.884 1.00 94.81 99 ILE A C 1
ATOM 788 O O . ILE A 1 99 ? -1.904 0.537 -2.435 1.00 94.81 99 ILE A O 1
ATOM 792 N N . VAL A 1 100 ? 0.271 0.888 -1.990 1.00 94.00 100 VAL A N 1
ATOM 793 C CA . VAL A 1 100 ? 0.401 2.149 -2.719 1.00 94.00 100 VAL A CA 1
ATOM 794 C C . VAL A 1 100 ? 1.499 2.023 -3.765 1.00 94.00 100 VAL A C 1
ATOM 796 O O . VAL A 1 100 ? 2.652 1.734 -3.447 1.00 94.00 100 VAL A O 1
ATOM 799 N N . SER A 1 101 ? 1.155 2.281 -5.021 1.00 92.50 101 SER A N 1
ATOM 800 C CA . SER A 1 101 ? 2.080 2.154 -6.148 1.00 92.50 101 SER A CA 1
ATOM 801 C C . SER A 1 101 ? 1.875 3.297 -7.124 1.00 92.50 101 SER A C 1
ATOM 803 O O . SER A 1 101 ? 0.992 3.216 -7.981 1.00 92.50 101 SER A O 1
ATOM 805 N N . PRO A 1 102 ? 2.676 4.365 -7.030 1.00 87.31 102 PRO A N 1
ATOM 806 C CA . PRO A 1 102 ? 2.478 5.548 -7.854 1.00 87.31 102 PRO A CA 1
ATOM 807 C C . PRO A 1 102 ? 2.430 5.269 -9.364 1.00 87.31 102 PRO A C 1
ATOM 809 O O . PRO A 1 102 ? 1.603 5.852 -10.059 1.00 87.31 102 PRO A O 1
ATOM 812 N N . ASN A 1 103 ? 3.231 4.316 -9.849 1.00 85.06 103 ASN A N 1
ATOM 813 C CA . ASN A 1 103 ? 3.496 4.100 -11.277 1.00 85.06 103 ASN A CA 1
ATOM 814 C C . ASN A 1 103 ? 2.593 3.063 -11.976 1.00 85.06 103 ASN A C 1
ATOM 816 O O . ASN A 1 103 ? 3.062 2.352 -12.858 1.00 85.06 103 ASN A O 1
ATOM 820 N N . ASN A 1 104 ? 1.313 2.971 -11.602 1.00 86.88 104 ASN A N 1
ATOM 821 C CA . ASN A 1 104 ? 0.333 2.047 -12.206 1.00 86.88 104 ASN A CA 1
ATOM 822 C C . ASN A 1 104 ? 0.859 0.600 -12.369 1.00 86.88 104 ASN A C 1
ATOM 824 O O . ASN A 1 104 ? 1.057 0.106 -13.480 1.00 86.88 104 ASN A O 1
ATOM 828 N N . VAL A 1 105 ? 1.139 -0.059 -11.246 1.00 88.19 105 VAL A N 1
ATOM 829 C CA . VAL A 1 105 ? 1.802 -1.368 -11.187 1.00 88.19 105 VAL A CA 1
ATOM 830 C C . VAL A 1 105 ? 0.784 -2.473 -10.930 1.00 88.19 105 VAL A C 1
ATOM 832 O O . VAL A 1 105 ? -0.015 -2.380 -10.000 1.00 88.19 105 VAL A O 1
ATOM 835 N N . ASP A 1 106 ? 0.871 -3.558 -11.701 1.00 89.75 106 ASP A N 1
ATOM 836 C CA . ASP A 1 106 ? 0.141 -4.793 -11.418 1.00 89.75 106 ASP A CA 1
ATOM 837 C C . ASP A 1 106 ? 0.915 -5.654 -10.405 1.00 89.75 106 ASP A C 1
ATOM 839 O O . ASP A 1 106 ? 2.048 -6.087 -10.649 1.00 89.75 106 ASP A O 1
ATOM 843 N N . HIS A 1 107 ? 0.304 -5.894 -9.247 1.00 89.00 107 HIS A N 1
ATOM 844 C CA . HIS A 1 107 ? 0.877 -6.702 -8.165 1.00 89.00 107 HIS A CA 1
ATOM 845 C C . HIS A 1 107 ? 0.549 -8.186 -8.268 1.00 89.00 107 HIS A C 1
ATOM 847 O O . HIS A 1 107 ? 1.130 -8.977 -7.524 1.00 89.00 107 HIS A O 1
ATOM 853 N N . GLY A 1 108 ? -0.342 -8.568 -9.183 1.00 90.31 108 GLY A N 1
ATOM 854 C CA . GLY A 1 108 ? -0.838 -9.929 -9.291 1.00 90.31 108 GLY A CA 1
ATOM 855 C C . GLY A 1 108 ? -1.753 -10.319 -8.119 1.00 90.31 108 GLY A C 1
ATOM 856 O O . GLY A 1 108 ? -2.463 -9.470 -7.572 1.00 90.31 108 GLY A O 1
ATOM 857 N N . PRO A 1 109 ? -1.799 -11.611 -7.746 1.00 90.81 109 PRO A N 1
ATOM 858 C CA . PRO A 1 109 ? -2.694 -12.096 -6.703 1.00 90.81 109 PRO A CA 1
ATOM 859 C C . PRO A 1 109 ? -2.245 -11.614 -5.321 1.00 90.81 109 PRO A C 1
ATOM 861 O O . PRO A 1 109 ? -1.100 -11.815 -4.916 1.00 90.81 109 PRO A O 1
ATOM 864 N N . LEU A 1 110 ? -3.176 -11.015 -4.581 1.00 93.38 110 LEU A N 1
ATOM 865 C CA . LEU A 1 110 ? -2.936 -10.457 -3.254 1.00 93.38 110 LEU A CA 1
ATOM 866 C C . LEU A 1 110 ? -3.777 -11.180 -2.189 1.00 93.38 110 LEU A C 1
ATOM 868 O O . LEU A 1 110 ? -4.884 -11.636 -2.490 1.00 93.38 110 LEU A O 1
ATOM 872 N N . PRO A 1 111 ? -3.265 -11.302 -0.952 1.00 92.31 111 PRO A N 1
ATOM 873 C CA . PRO A 1 111 ? -3.982 -11.948 0.142 1.00 92.31 111 PRO A CA 1
ATOM 874 C C . PRO A 1 111 ? -5.145 -11.086 0.654 1.00 92.31 111 PRO A C 1
ATOM 876 O O . PRO A 1 111 ? -5.176 -9.873 0.464 1.00 92.31 111 PRO A O 1
ATOM 879 N N . ALA A 1 112 ? -6.086 -11.712 1.368 1.00 89.69 112 ALA A N 1
ATOM 880 C CA . ALA A 1 112 ? -7.295 -11.054 1.879 1.00 89.69 112 ALA A CA 1
ATOM 881 C C . ALA A 1 112 ? -7.038 -9.982 2.960 1.00 89.69 112 ALA A C 1
ATOM 883 O O . ALA A 1 112 ? -7.917 -9.169 3.238 1.00 89.69 112 ALA A O 1
ATOM 884 N N . SER A 1 113 ? -5.848 -9.970 3.566 1.00 90.69 113 SER A N 1
ATOM 885 C CA . SER A 1 113 ? -5.394 -8.918 4.489 1.00 90.69 113 SER A CA 1
ATOM 886 C C . SER A 1 113 ? -5.211 -7.563 3.794 1.00 90.69 113 SER A C 1
ATOM 888 O O . SER A 1 113 ? -5.301 -6.507 4.432 1.00 90.69 113 SER A O 1
ATOM 890 N N . VAL A 1 114 ? -4.988 -7.576 2.476 1.00 94.62 114 VAL A N 1
ATOM 891 C CA . VAL A 1 114 ? -4.914 -6.370 1.657 1.00 94.62 114 VAL A CA 1
ATOM 892 C C . VAL A 1 114 ? -6.325 -5.866 1.392 1.00 94.62 114 VAL A C 1
ATOM 894 O O . VAL A 1 114 ? -7.115 -6.487 0.685 1.00 94.62 114 VAL A O 1
ATOM 897 N N . VAL A 1 115 ? -6.629 -4.693 1.937 1.00 93.44 115 VAL A N 1
ATOM 898 C CA . VAL A 1 115 ? -7.929 -4.034 1.774 1.00 93.44 115 VAL A CA 1
ATOM 899 C C . VAL A 1 115 ? -8.100 -3.491 0.359 1.00 93.44 115 VAL A C 1
ATOM 901 O O . VAL A 1 115 ? -9.205 -3.497 -0.178 1.00 93.44 115 VAL A O 1
ATOM 904 N N . GLY A 1 116 ? -7.015 -3.007 -0.241 1.00 92.75 116 GLY A N 1
ATOM 905 C CA . GLY A 1 116 ? -7.031 -2.473 -1.593 1.00 92.75 116 GLY A CA 1
ATOM 906 C C . GLY A 1 116 ? -5.662 -2.000 -2.066 1.00 92.75 116 GLY A C 1
ATOM 907 O O . GLY A 1 116 ? -4.712 -1.880 -1.287 1.00 92.75 116 GLY A O 1
ATOM 908 N N . VAL A 1 117 ? -5.593 -1.723 -3.367 1.00 93.94 117 VAL A N 1
ATOM 909 C CA . VAL A 1 117 ? -4.412 -1.192 -4.047 1.00 93.94 117 VAL A CA 1
ATOM 910 C C . VAL A 1 117 ? -4.744 0.183 -4.613 1.00 93.94 117 VAL A C 1
ATOM 912 O O . VAL A 1 117 ? -5.709 0.335 -5.360 1.00 93.94 117 VAL A O 1
ATOM 915 N N . LEU A 1 118 ? -3.924 1.176 -4.284 1.00 93.25 118 LEU A N 1
ATOM 916 C CA . LEU A 1 118 ? -3.940 2.497 -4.897 1.00 93.25 118 LEU A CA 1
ATOM 917 C C . LEU A 1 118 ? -2.802 2.570 -5.905 1.00 93.25 118 LEU A C 1
ATOM 919 O O . LEU A 1 118 ? -1.631 2.565 -5.521 1.00 93.25 118 LEU A O 1
ATOM 923 N N . SER A 1 119 ? -3.136 2.640 -7.194 1.00 90.94 119 SER A N 1
ATOM 924 C CA . SER A 1 119 ? -2.126 2.727 -8.241 1.00 90.94 119 SER A CA 1
ATOM 925 C C . SER A 1 119 ? -2.437 3.766 -9.310 1.00 90.94 119 SER A C 1
ATOM 927 O O . SER A 1 119 ? -3.597 3.976 -9.643 1.00 90.94 119 SER A O 1
ATOM 929 N N . GLY A 1 120 ? -1.393 4.434 -9.813 1.00 89.00 120 GLY A N 1
ATOM 930 C CA . GLY A 1 120 ? -1.502 5.441 -10.878 1.00 89.00 120 GLY A CA 1
ATOM 931 C C . GLY A 1 120 ? -1.817 6.865 -10.406 1.00 89.00 120 GLY A C 1
ATOM 932 O O . GLY A 1 120 ? -2.053 7.739 -11.233 1.00 89.00 120 GLY A O 1
ATOM 933 N N . PHE A 1 121 ? -1.808 7.120 -9.094 1.00 90.19 121 PHE A N 1
ATOM 934 C CA . PHE A 1 121 ? -2.161 8.420 -8.504 1.00 90.19 121 PHE A CA 1
ATOM 935 C C . PHE A 1 121 ? -0.953 9.298 -8.154 1.00 90.19 121 PHE A C 1
ATOM 937 O O . PHE A 1 121 ? -1.112 10.303 -7.463 1.00 90.19 121 PHE A O 1
ATOM 944 N N . TRP A 1 122 ? 0.255 8.930 -8.599 1.00 89.44 122 TRP A N 1
ATOM 945 C CA . TRP A 1 122 ? 1.457 9.764 -8.491 1.00 89.44 122 TRP A CA 1
ATOM 946 C C . TRP A 1 122 ? 1.636 10.391 -7.091 1.00 89.44 122 TRP A C 1
ATOM 948 O O . TRP A 1 122 ? 1.758 9.666 -6.094 1.00 89.44 122 TRP A O 1
ATOM 958 N N . ASN A 1 123 ? 1.627 11.722 -7.001 1.00 88.25 123 ASN A N 1
ATOM 959 C CA . ASN A 1 123 ? 1.841 12.499 -5.783 1.00 88.25 123 ASN A CA 1
ATOM 960 C C . ASN A 1 123 ? 0.668 12.388 -4.799 1.00 88.25 123 ASN A C 1
ATOM 962 O O . ASN A 1 123 ? 0.870 12.447 -3.589 1.00 88.25 123 ASN A O 1
ATOM 966 N N . GLN A 1 124 ? -0.546 12.164 -5.299 1.00 89.38 124 GLN A N 1
ATOM 967 C CA . GLN A 1 124 ? -1.746 12.027 -4.473 1.00 89.38 124 GLN A CA 1
ATOM 968 C C . GLN A 1 124 ? -1.858 10.654 -3.807 1.00 89.38 124 GLN A C 1
ATOM 970 O O . GLN A 1 124 ? -2.616 10.503 -2.850 1.00 89.38 124 GLN A O 1
ATOM 975 N N . SER A 1 125 ? -1.087 9.663 -4.268 1.00 92.06 125 SER A N 1
ATOM 976 C CA . SER A 1 125 ? -1.192 8.272 -3.810 1.00 92.06 125 SER A CA 1
ATOM 977 C C . SER A 1 125 ? -1.123 8.131 -2.285 1.00 92.06 125 SER A C 1
ATOM 979 O O . SER A 1 125 ? -1.890 7.368 -1.706 1.00 92.06 125 SER A O 1
ATOM 981 N N . ILE A 1 126 ? -0.239 8.885 -1.621 1.00 90.31 126 ILE A N 1
ATOM 982 C CA . ILE A 1 126 ? -0.071 8.815 -0.161 1.00 90.31 126 ILE A CA 1
ATOM 983 C C . ILE A 1 126 ? -1.217 9.523 0.569 1.00 90.31 126 ILE A C 1
ATOM 985 O O . ILE A 1 126 ? -1.744 8.973 1.531 1.00 90.31 126 ILE A O 1
ATOM 989 N N . SER A 1 127 ? -1.654 10.693 0.096 1.00 92.19 127 SER A N 1
ATOM 990 C CA . SER A 1 127 ? -2.792 11.414 0.688 1.00 92.19 127 SER A CA 1
ATOM 991 C C . SER A 1 127 ? -4.081 10.585 0.629 1.00 92.19 127 SER A C 1
ATOM 993 O O . SER A 1 127 ? -4.798 10.444 1.626 1.00 92.19 127 SER A O 1
ATOM 995 N N . LEU A 1 128 ? -4.326 9.938 -0.513 1.00 93.31 128 LEU A N 1
ATOM 996 C CA . LEU A 1 128 ? -5.436 9.003 -0.686 1.00 93.31 128 LEU A CA 1
ATOM 997 C C . LEU A 1 128 ? -5.305 7.792 0.248 1.00 93.31 128 LEU A C 1
ATOM 999 O O . LEU A 1 128 ? -6.293 7.379 0.850 1.00 93.31 128 LEU A O 1
ATOM 1003 N N . ALA A 1 129 ? -4.096 7.246 0.409 1.00 94.06 129 ALA A N 1
ATOM 1004 C CA . ALA A 1 129 ? -3.851 6.107 1.291 1.00 94.06 129 ALA A CA 1
ATOM 1005 C C . ALA A 1 129 ? -4.092 6.438 2.768 1.00 94.06 129 ALA A C 1
ATOM 1007 O O . ALA A 1 129 ? -4.712 5.643 3.472 1.00 94.06 129 ALA A O 1
ATOM 1008 N N . LEU A 1 130 ? -3.647 7.610 3.229 1.00 91.94 130 LEU A N 1
ATOM 1009 C CA . LEU A 1 130 ? -3.882 8.080 4.597 1.00 91.94 130 LEU A CA 1
ATOM 1010 C C . LEU A 1 130 ? -5.375 8.305 4.848 1.00 91.94 130 LEU A C 1
ATOM 1012 O O . LEU A 1 130 ? -5.919 7.789 5.820 1.00 91.94 130 LEU A O 1
ATOM 1016 N N . SER A 1 131 ? -6.062 8.950 3.906 1.00 92.44 131 SER A N 1
ATOM 1017 C CA . SER A 1 131 ? -7.514 9.153 3.969 1.00 92.44 131 SER A CA 1
ATOM 1018 C C . SER A 1 131 ? -8.300 7.836 3.936 1.00 92.44 131 SER A C 1
ATOM 1020 O O . SER A 1 131 ? -9.361 7.705 4.541 1.00 92.44 131 SER A O 1
ATOM 1022 N N . ALA A 1 132 ? -7.804 6.820 3.232 1.00 92.81 132 ALA A N 1
ATOM 1023 C CA . ALA A 1 132 ? -8.382 5.484 3.297 1.00 92.81 132 ALA A CA 1
ATOM 1024 C C . ALA A 1 132 ? -8.112 4.836 4.665 1.00 92.81 132 ALA A C 1
ATOM 1026 O O . ALA A 1 132 ? -9.028 4.271 5.260 1.00 92.81 132 ALA A O 1
ATOM 1027 N N . ALA A 1 133 ? -6.892 4.956 5.194 1.00 91.88 133 ALA A N 1
ATOM 1028 C CA . ALA A 1 133 ? -6.509 4.396 6.487 1.00 91.88 133 ALA A CA 1
ATOM 1029 C C . ALA A 1 133 ? -7.336 4.971 7.648 1.00 91.88 133 ALA A C 1
ATOM 1031 O O . ALA A 1 133 ? -7.821 4.205 8.480 1.00 91.88 133 ALA A O 1
ATOM 1032 N N . THR A 1 134 ? -7.574 6.284 7.675 1.00 90.88 134 THR A N 1
ATOM 1033 C CA . THR A 1 134 ? -8.423 6.935 8.691 1.00 90.88 134 THR A CA 1
ATOM 1034 C C . THR A 1 134 ? -9.839 6.376 8.694 1.00 90.88 134 THR A C 1
ATOM 1036 O O . THR A 1 134 ? -10.371 6.023 9.746 1.00 90.88 134 THR A O 1
ATOM 1039 N N . ASN A 1 135 ? -10.427 6.196 7.512 1.00 90.75 135 ASN A N 1
ATOM 1040 C CA . ASN A 1 135 ? -11.755 5.607 7.368 1.00 90.75 135 ASN A CA 1
ATOM 1041 C C . ASN A 1 135 ? -11.812 4.143 7.834 1.00 90.75 135 ASN A C 1
ATOM 1043 O O . ASN A 1 135 ? -12.842 3.687 8.336 1.00 90.75 135 ASN A O 1
ATOM 1047 N N . LEU A 1 136 ? -10.726 3.382 7.672 1.00 89.12 136 LEU A N 1
ATOM 1048 C CA . LEU A 1 136 ? -10.651 2.007 8.171 1.00 89.12 136 LEU A CA 1
ATOM 1049 C C . LEU A 1 136 ? -10.566 1.952 9.696 1.00 89.12 136 LEU A C 1
ATOM 1051 O O . LEU A 1 136 ? -11.221 1.096 10.293 1.00 89.12 136 LEU A O 1
ATOM 1055 N N . LEU A 1 137 ? -9.807 2.867 10.299 1.00 87.56 137 LEU A N 1
ATOM 1056 C CA . LEU A 1 137 ? -9.687 3.001 11.750 1.00 87.56 137 LEU A CA 1
ATOM 1057 C C . LEU A 1 137 ? -11.022 3.426 12.381 1.00 87.56 137 LEU A C 1
ATOM 1059 O O . LEU A 1 137 ? -11.463 2.808 13.346 1.00 87.56 137 LEU A O 1
ATOM 1063 N N . ALA A 1 138 ? -11.724 4.396 11.785 1.00 84.00 138 ALA A N 1
ATOM 1064 C CA . ALA A 1 138 ? -13.047 4.826 12.252 1.00 84.00 138 ALA A CA 1
ATOM 1065 C C . ALA A 1 138 ? -14.077 3.680 12.222 1.00 84.00 138 ALA A C 1
ATOM 1067 O O . ALA A 1 138 ? -14.828 3.467 13.169 1.00 84.00 138 ALA A O 1
ATOM 1068 N N . LYS A 1 139 ? -14.067 2.842 11.178 1.00 77.31 139 LYS A N 1
ATOM 1069 C CA . LYS A 1 139 ? -14.969 1.678 11.131 1.00 77.31 139 LYS A CA 1
ATOM 1070 C C . LYS A 1 139 ? -14.673 0.653 12.230 1.00 77.31 139 LYS A C 1
ATOM 1072 O O . LYS A 1 139 ? -15.596 -0.010 12.696 1.00 77.31 139 LYS A O 1
ATOM 1077 N N . GLN A 1 140 ? -13.417 0.491 12.652 1.00 68.38 140 GLN A N 1
ATOM 1078 C CA . GLN A 1 140 ? -13.066 -0.450 13.725 1.00 68.38 140 GLN A CA 1
ATOM 1079 C C . GLN A 1 140 ? -13.648 -0.026 15.085 1.00 68.38 140 GLN A C 1
ATOM 1081 O O . GLN A 1 140 ? -14.058 -0.892 15.866 1.00 68.38 140 GLN A O 1
ATOM 1086 N N . THR A 1 141 ? -13.764 1.279 15.355 1.00 61.75 141 THR A N 1
ATOM 1087 C CA . THR A 1 141 ? -14.390 1.779 16.591 1.00 61.75 141 THR A CA 1
ATOM 1088 C C . THR A 1 141 ? -15.902 1.546 16.607 1.00 61.75 141 THR A C 1
ATOM 1090 O O . THR A 1 141 ? -16.454 1.163 17.640 1.00 61.75 141 THR A O 1
ATOM 1093 N N . ASP A 1 142 ? -16.565 1.656 15.455 1.00 60.62 142 ASP A N 1
ATOM 1094 C CA . ASP A 1 142 ? -18.021 1.489 15.351 1.00 60.62 142 ASP A CA 1
ATOM 1095 C C . ASP A 1 142 ? -18.467 0.025 15.531 1.00 60.62 142 ASP A C 1
ATOM 1097 O O . ASP A 1 142 ? -19.452 -0.257 16.219 1.00 60.62 142 ASP A O 1
ATOM 1101 N N . PHE A 1 143 ? -17.708 -0.941 14.994 1.00 55.25 143 PHE A N 1
ATOM 1102 C CA . PHE A 1 143 ? -17.991 -2.374 15.188 1.00 55.25 143 PHE A CA 1
ATOM 1103 C C . PHE A 1 143 ? -17.743 -2.854 16.625 1.00 55.25 143 PHE A C 1
ATOM 1105 O O . PHE A 1 143 ? -18.381 -3.811 17.072 1.00 55.25 143 PHE A O 1
ATOM 1112 N N . SER A 1 144 ? -16.837 -2.193 17.348 1.00 52.31 144 SER A N 1
ATOM 1113 C CA . SER A 1 144 ? -16.555 -2.488 18.757 1.00 52.31 144 SER A CA 1
ATOM 1114 C C . SER A 1 144 ? -17.708 -2.040 19.667 1.00 52.31 144 SER A C 1
ATOM 1116 O O . SER A 1 144 ? -18.037 -2.738 20.624 1.00 52.31 144 SER A O 1
ATOM 1118 N N . SER A 1 145 ? -18.398 -0.948 19.316 1.00 48.38 145 SER A N 1
ATOM 1119 C CA . SER A 1 145 ? -19.599 -0.470 20.023 1.00 48.38 145 SER A CA 1
ATOM 1120 C C . SER A 1 145 ? -20.863 -1.281 19.698 1.00 48.38 145 SER A C 1
ATOM 1122 O O . SER A 1 145 ? -21.720 -1.461 20.562 1.00 48.38 145 SER A O 1
ATOM 1124 N N . ALA A 1 146 ? -20.983 -1.837 18.487 1.00 49.88 146 ALA A N 1
ATOM 1125 C CA . ALA A 1 146 ? -22.164 -2.605 18.071 1.00 49.88 146 ALA A CA 1
ATOM 1126 C C . ALA A 1 146 ? -22.255 -4.030 18.667 1.00 49.88 146 ALA A C 1
ATOM 1128 O O . ALA A 1 146 ? -23.327 -4.635 18.655 1.00 49.88 146 ALA A O 1
ATOM 1129 N N . LYS A 1 147 ? -21.163 -4.587 19.215 1.00 44.28 147 LYS A N 1
ATOM 1130 C CA . LYS A 1 147 ? -21.149 -5.948 19.793 1.00 44.28 147 LYS A CA 1
ATOM 1131 C C . LYS A 1 147 ? -21.697 -6.056 21.226 1.00 44.28 147 LYS A C 1
ATOM 1133 O O . LYS A 1 147 ? -21.804 -7.174 21.720 1.00 44.28 147 LYS A O 1
ATOM 1138 N N . ASN A 1 148 ? -22.093 -4.958 21.881 1.00 41.88 148 ASN A N 1
ATOM 1139 C CA . ASN A 1 148 ? -22.560 -4.980 23.280 1.00 41.88 148 ASN A CA 1
ATOM 1140 C C . ASN A 1 148 ? -24.096 -4.913 23.466 1.00 41.88 148 ASN A C 1
ATOM 1142 O O . ASN A 1 148 ? -24.569 -4.539 24.536 1.00 41.88 148 ASN A O 1
ATOM 1146 N N . SER A 1 149 ? -24.915 -5.219 22.449 1.00 51.06 149 SER A N 1
ATOM 1147 C CA . SER A 1 149 ? -26.389 -5.144 22.597 1.00 51.06 149 SER A CA 1
ATOM 1148 C C . SER A 1 149 ? -27.224 -6.176 21.841 1.00 51.06 149 SER A C 1
ATOM 1150 O O . SER A 1 149 ? -28.444 -6.053 21.810 1.00 51.06 149 SER A O 1
ATOM 1152 N N . GLN A 1 150 ? -26.638 -7.223 21.263 1.00 48.19 150 GLN A N 1
ATOM 1153 C CA . GLN A 1 150 ? -27.436 -8.246 20.575 1.00 48.19 150 GLN A CA 1
ATOM 1154 C C . GLN A 1 150 ? -26.931 -9.647 20.894 1.00 48.19 150 GLN A C 1
ATOM 1156 O O . GLN A 1 150 ? -26.290 -10.284 20.073 1.00 48.19 150 GLN A O 1
ATOM 1161 N N . ASN A 1 151 ? -27.222 -10.113 22.109 1.00 43.03 151 ASN A N 1
ATOM 1162 C CA . ASN A 1 151 ? -27.253 -11.537 22.442 1.00 43.03 151 ASN A CA 1
ATOM 1163 C C . ASN A 1 151 ? -28.394 -11.799 23.437 1.00 43.03 151 ASN A C 1
ATOM 1165 O O . ASN A 1 151 ? -28.177 -12.112 24.605 1.00 43.03 151 ASN A O 1
ATOM 1169 N N . SER A 1 152 ? -29.631 -11.658 22.966 1.00 48.12 152 SER A N 1
ATOM 1170 C CA . SER A 1 152 ? -30.804 -12.273 23.588 1.00 48.12 152 SER A CA 1
ATOM 1171 C C . SER A 1 152 ? -31.929 -12.430 22.559 1.00 48.12 152 SER A C 1
ATOM 1173 O O . SER A 1 152 ? -32.142 -11.563 21.719 1.00 48.12 152 SER A O 1
ATOM 1175 N N . ALA A 1 153 ? -32.628 -13.565 22.664 1.00 36.19 153 ALA A N 1
ATOM 1176 C CA . ALA A 1 153 ? -33.641 -14.125 21.761 1.00 36.19 153 ALA A CA 1
ATOM 1177 C C . ALA A 1 153 ? -33.071 -14.695 20.441 1.00 36.19 153 ALA A C 1
ATOM 1179 O O . ALA A 1 153 ? -32.438 -14.007 19.658 1.00 36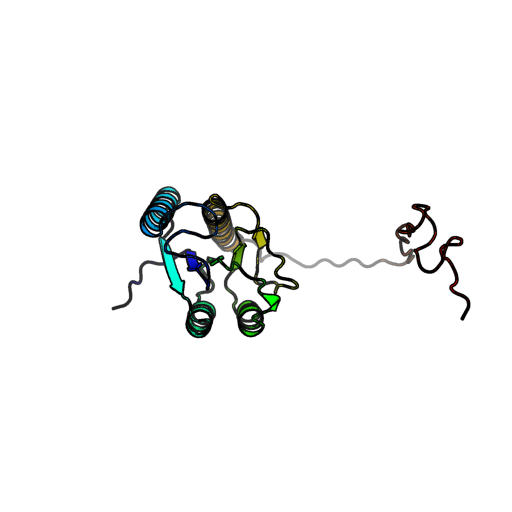.19 153 ALA A O 1
ATOM 1180 N N . GLY A 1 154 ? -33.230 -15.971 20.105 1.00 35.19 154 GLY A N 1
ATOM 1181 C CA . GLY A 1 154 ? -34.285 -16.896 20.499 1.00 35.19 154 GLY A CA 1
ATOM 1182 C C . GLY A 1 154 ? -34.846 -17.540 19.232 1.00 35.19 154 GLY A C 1
ATOM 1183 O O . GLY A 1 154 ? -35.624 -16.935 18.512 1.00 35.19 154 GLY A O 1
ATOM 1184 N N . ILE A 1 155 ? -34.354 -18.745 18.956 1.00 47.22 155 ILE A N 1
ATOM 1185 C CA . ILE A 1 155 ? -34.937 -19.872 18.209 1.00 47.22 155 ILE A CA 1
ATOM 1186 C C . ILE A 1 155 ? -36.342 -19.643 17.603 1.00 47.22 155 ILE A C 1
ATOM 1188 O O . ILE A 1 155 ? -37.312 -19.524 18.344 1.00 47.22 155 ILE A O 1
ATOM 1192 N N . ALA A 1 156 ? -36.481 -19.810 16.279 1.00 36.88 156 ALA A N 1
ATOM 1193 C CA . ALA A 1 156 ? -37.644 -20.482 15.682 1.00 36.88 156 ALA A CA 1
ATOM 1194 C C . ALA A 1 156 ? -37.340 -21.023 14.273 1.00 36.88 156 ALA A C 1
ATOM 1196 O O . ALA A 1 156 ? -36.841 -20.332 13.391 1.00 36.88 156 ALA A O 1
ATOM 1197 N N . SER A 1 157 ? -37.657 -22.302 14.099 1.00 41.09 157 SER A N 1
ATOM 1198 C CA . SER A 1 157 ? -37.499 -23.121 12.900 1.00 41.09 157 SER A CA 1
ATOM 1199 C C . SER A 1 157 ? -38.687 -22.944 11.943 1.00 41.09 157 SER A C 1
ATOM 1201 O O . SER A 1 157 ? -39.826 -22.871 12.400 1.00 41.09 157 SER A O 1
ATOM 1203 N N . SER A 1 158 ? -38.475 -23.011 10.624 1.00 37.50 158 SER A N 1
ATOM 1204 C CA . SER A 1 158 ? -39.484 -23.601 9.730 1.00 37.50 158 SER A CA 1
ATOM 1205 C C . SER A 1 158 ? -38.907 -24.066 8.396 1.00 37.50 158 SER A C 1
ATOM 1207 O O . SER A 1 158 ? -38.372 -23.299 7.601 1.00 37.50 158 SER A O 1
ATOM 1209 N N . LYS A 1 159 ? -39.041 -25.376 8.181 1.00 38.69 159 LYS A N 1
ATOM 1210 C CA . LYS A 1 159 ? -38.758 -26.118 6.951 1.00 38.69 159 LYS A CA 1
ATOM 1211 C C . LYS A 1 159 ? -39.868 -25.919 5.912 1.00 38.69 159 LYS A C 1
ATOM 1213 O O . LYS A 1 159 ? -41.039 -25.983 6.271 1.00 38.69 159 LYS A O 1
ATOM 1218 N N . LYS A 1 160 ? -39.466 -25.864 4.636 1.00 29.31 160 LYS A N 1
ATOM 1219 C CA . LYS A 1 160 ? -40.069 -26.423 3.390 1.00 29.31 160 LYS A CA 1
ATOM 1220 C C . LYS A 1 160 ? -39.481 -25.596 2.233 1.00 29.31 160 LYS A C 1
ATOM 1222 O O . LYS A 1 160 ? -39.470 -24.384 2.327 1.00 29.31 160 LYS A O 1
ATOM 1227 N N . GLY A 1 161 ? -38.941 -26.095 1.129 1.00 28.50 161 GLY A N 1
ATOM 1228 C CA . GLY A 1 161 ? -38.902 -27.411 0.512 1.00 28.50 161 GLY A CA 1
ATOM 1229 C C . GLY A 1 161 ? -38.910 -27.192 -1.012 1.00 28.50 161 GLY A C 1
ATOM 1230 O O . GLY A 1 161 ? -39.887 -26.668 -1.520 1.00 28.50 161 GLY A O 1
ATOM 1231 N N . VAL A 1 162 ? -37.836 -27.617 -1.698 1.00 33.97 162 VAL A N 1
ATOM 1232 C CA . VAL A 1 162 ? -37.857 -28.273 -3.029 1.00 33.97 162 VAL A CA 1
ATOM 1233 C C . VAL A 1 162 ? -38.247 -27.412 -4.265 1.00 33.97 162 VAL A C 1
ATOM 1235 O O . VAL A 1 162 ? -39.424 -27.224 -4.530 1.00 33.97 162 VAL A O 1
ATOM 1238 N N . LEU A 1 163 ? -37.253 -26.971 -5.076 1.00 36.28 163 LEU A N 1
ATOM 1239 C CA . LEU A 1 163 ? -37.055 -27.294 -6.523 1.00 36.28 163 LEU A CA 1
ATOM 1240 C C . LEU A 1 163 ? -36.229 -26.277 -7.346 1.00 36.28 163 LEU A C 1
ATOM 1242 O O . LEU A 1 163 ? -36.372 -25.066 -7.240 1.00 36.28 163 LEU A O 1
ATOM 1246 N N . SER A 1 164 ? -35.466 -26.859 -8.282 1.00 33.41 164 SER A N 1
ATOM 1247 C CA . SER A 1 164 ? -34.920 -26.308 -9.534 1.00 33.41 164 SER A CA 1
ATOM 1248 C C . SER A 1 164 ? -33.605 -25.520 -9.519 1.00 33.41 164 SER A C 1
ATOM 1250 O O . SER A 1 164 ? -33.548 -24.293 -9.542 1.00 33.41 164 SER A O 1
ATOM 1252 N N . ALA A 1 165 ? -32.530 -26.286 -9.718 1.00 48.75 165 ALA A N 1
ATOM 1253 C CA . ALA A 1 165 ? -31.321 -25.846 -10.397 1.00 48.75 165 ALA A CA 1
ATOM 1254 C C . ALA A 1 165 ? -31.636 -25.309 -11.809 1.00 48.75 165 ALA A C 1
ATOM 1256 O O . ALA A 1 165 ? -32.116 -26.041 -12.676 1.00 48.75 165 ALA A O 1
ATOM 1257 N N . LYS A 1 166 ? -31.307 -24.038 -12.061 1.00 37.88 166 LYS A N 1
ATOM 1258 C CA . LYS A 1 166 ? -31.085 -23.495 -13.409 1.00 37.88 166 LYS A CA 1
ATOM 1259 C C . LYS A 1 166 ? -29.854 -22.595 -13.395 1.00 37.88 166 LYS A C 1
ATOM 1261 O O . LYS A 1 166 ? -29.906 -21.424 -13.027 1.00 37.88 166 LYS A O 1
ATOM 1266 N N . THR A 1 167 ? -28.734 -23.170 -13.816 1.00 42.44 167 THR A N 1
ATOM 1267 C CA . THR A 1 167 ? -27.474 -22.484 -14.101 1.00 42.44 167 THR A CA 1
ATOM 1268 C C . THR A 1 167 ? -27.715 -21.434 -15.187 1.00 42.44 167 THR A C 1
ATOM 1270 O O . THR A 1 167 ? -27.929 -21.774 -16.352 1.00 42.44 167 THR A O 1
ATOM 1273 N N . LYS A 1 168 ? -27.703 -20.146 -14.821 1.00 42.81 168 LYS A N 1
ATOM 1274 C CA . LYS A 1 168 ? -27.719 -19.037 -15.784 1.00 42.81 168 LYS A CA 1
ATOM 1275 C C . LYS A 1 168 ? -26.411 -19.075 -16.584 1.00 42.81 168 LYS A C 1
ATOM 1277 O O . LYS A 1 168 ? -25.370 -18.635 -16.102 1.00 42.81 168 LYS A O 1
ATOM 1282 N N . LYS A 1 169 ? -26.454 -19.646 -17.792 1.00 50.94 169 LYS A N 1
ATOM 1283 C CA . LYS A 1 169 ? -25.352 -19.596 -18.762 1.00 50.94 169 LYS A CA 1
ATOM 1284 C C . LYS A 1 169 ? -25.111 -18.127 -19.118 1.00 50.94 169 LYS A C 1
ATOM 1286 O O . LYS A 1 169 ? -25.958 -17.508 -19.754 1.00 50.94 169 LYS A O 1
ATOM 1291 N N . LYS A 1 170 ? -23.983 -17.565 -18.678 1.00 59.28 170 LYS A N 1
ATOM 1292 C CA . LYS A 1 170 ? -23.496 -16.274 -19.176 1.00 59.28 170 LYS A CA 1
ATOM 1293 C C . LYS A 1 170 ? -23.279 -16.420 -20.686 1.00 59.28 170 LYS A C 1
ATOM 1295 O O . LYS A 1 170 ? -22.683 -17.411 -21.111 1.00 59.28 170 LYS A O 1
ATOM 1300 N N . ALA A 1 171 ? -23.817 -15.491 -21.474 1.00 59.28 171 ALA A N 1
ATOM 1301 C CA . ALA A 1 171 ? -23.646 -15.474 -22.921 1.00 59.28 171 ALA A CA 1
ATOM 1302 C C . ALA A 1 171 ? -22.143 -15.468 -23.243 1.00 59.28 171 ALA A C 1
ATOM 1304 O O . ALA A 1 171 ? -21.401 -14.601 -22.788 1.00 59.28 171 ALA A O 1
ATOM 1305 N N . LEU A 1 172 ? -21.681 -16.504 -23.939 1.00 70.25 172 LEU A N 1
ATOM 1306 C CA . LEU A 1 172 ? -20.294 -16.633 -24.371 1.00 70.25 172 LEU A CA 1
ATOM 1307 C C . LEU A 1 172 ? -20.140 -15.801 -25.648 1.00 70.25 172 LEU A C 1
ATOM 1309 O O . LEU A 1 172 ? -20.732 -16.155 -26.666 1.00 70.25 172 LEU A O 1
ATOM 1313 N N . THR A 1 173 ? -19.390 -14.702 -25.581 1.00 80.44 173 THR A N 1
ATOM 1314 C CA . THR A 1 173 ? -19.106 -13.833 -26.733 1.00 80.44 173 THR A CA 1
ATOM 1315 C C . THR A 1 173 ? -17.743 -14.168 -27.324 1.00 80.44 173 THR A C 1
ATOM 1317 O O . THR A 1 173 ? -16.755 -14.337 -26.603 1.00 80.44 173 THR A O 1
ATOM 1320 N N . CYS A 1 174 ? -17.673 -14.276 -28.647 1.00 81.38 174 CYS A N 1
ATOM 1321 C CA . CYS A 1 174 ? -16.449 -14.638 -29.334 1.00 81.38 174 CYS A CA 1
ATOM 1322 C C . CYS A 1 174 ? -15.499 -13.446 -29.421 1.00 81.38 174 CYS A C 1
ATOM 1324 O O . CYS A 1 174 ? -15.771 -12.478 -30.121 1.00 81.38 174 CYS A O 1
ATOM 1326 N N . TYR A 1 175 ? -14.330 -13.555 -28.792 1.00 81.62 175 TYR A N 1
ATOM 1327 C CA . TYR A 1 175 ? -13.290 -12.521 -28.851 1.00 81.62 175 TYR A CA 1
ATOM 1328 C C . TYR A 1 175 ? -12.638 -12.338 -30.234 1.00 81.62 175 TYR A C 1
ATOM 1330 O O . TYR A 1 175 ? -11.823 -11.439 -30.391 1.00 81.62 175 TYR A O 1
ATOM 1338 N N . LEU A 1 176 ? -12.930 -13.205 -31.214 1.00 81.00 176 LEU A N 1
ATOM 1339 C CA . LEU A 1 176 ? -12.381 -13.093 -32.571 1.00 81.00 176 LEU A CA 1
ATOM 1340 C C . LEU A 1 176 ? -13.317 -12.312 -33.504 1.00 81.00 176 LEU A C 1
ATOM 1342 O O . LEU A 1 176 ? -12.871 -11.385 -34.161 1.00 81.00 176 LEU A O 1
ATOM 1346 N N . CYS A 1 177 ? -14.602 -12.675 -33.550 1.00 82.31 177 CYS A N 1
ATOM 1347 C CA . CYS A 1 177 ? -15.577 -12.085 -34.478 1.00 82.31 177 CYS A CA 1
ATOM 1348 C C . CYS A 1 177 ? -16.644 -11.213 -33.794 1.00 82.31 177 CYS A C 1
ATOM 1350 O O . CYS A 1 177 ? -17.519 -10.675 -34.466 1.00 82.31 177 CYS A O 1
ATOM 1352 N N . GLY A 1 178 ? -16.634 -11.120 -32.461 1.00 81.06 178 GLY A N 1
ATOM 1353 C CA . GLY A 1 178 ? -17.582 -10.323 -31.677 1.00 81.06 178 GLY A CA 1
ATOM 1354 C C . GLY A 1 178 ? -18.995 -10.906 -31.552 1.00 81.06 178 GLY A C 1
ATOM 1355 O O . GLY A 1 178 ? -19.815 -10.335 -30.841 1.00 81.06 178 GLY A O 1
ATOM 1356 N N . LYS A 1 179 ? -19.302 -12.040 -32.199 1.00 81.38 179 LYS A N 1
ATOM 1357 C CA . LYS A 1 179 ? -20.639 -12.660 -32.165 1.00 81.38 179 LYS A CA 1
ATOM 1358 C C . LYS A 1 179 ? -20.868 -13.447 -30.870 1.00 81.38 179 LYS A C 1
ATOM 1360 O O . LYS A 1 179 ? -19.973 -14.137 -30.377 1.00 81.38 179 LYS A O 1
ATOM 1365 N N . GLU A 1 180 ? -22.081 -13.369 -30.335 1.00 79.94 180 GLU A N 1
ATOM 1366 C CA . GLU A 1 180 ? -22.519 -14.131 -29.162 1.00 79.94 180 GLU A CA 1
ATOM 1367 C C . GLU A 1 180 ? -22.911 -15.580 -29.510 1.00 79.94 180 GLU A C 1
ATOM 1369 O O . GLU A 1 180 ? -23.240 -15.907 -30.650 1.00 79.94 180 GLU A O 1
ATOM 1374 N N . GLY A 1 181 ? -22.815 -16.484 -28.532 1.00 82.62 181 GLY A N 1
ATOM 1375 C CA . GLY A 1 181 ? -23.155 -17.907 -28.666 1.00 82.62 181 GLY A CA 1
ATOM 1376 C C . GLY A 1 181 ? -21.957 -18.864 -28.750 1.00 82.62 181 GLY A C 1
ATOM 1377 O O . GLY A 1 181 ? -22.144 -20.078 -28.669 1.00 82.62 181 GLY A O 1
ATOM 1378 N N . HIS A 1 182 ? -20.724 -18.360 -28.856 1.00 81.00 182 HIS A N 1
ATOM 1379 C CA . HIS A 1 182 ? -19.502 -19.172 -28.857 1.00 81.00 182 HIS A CA 1
ATOM 1380 C C . HIS A 1 182 ? -18.283 -18.375 -28.364 1.00 81.00 182 HIS A C 1
ATOM 1382 O O . HIS A 1 182 ? -18.292 -17.153 -28.343 1.00 81.00 182 HIS A O 1
ATOM 1388 N N . ILE A 1 183 ? -17.207 -19.069 -27.982 1.00 84.75 183 ILE A N 1
ATOM 1389 C CA . ILE A 1 183 ? -15.894 -18.461 -27.691 1.00 84.75 183 ILE A CA 1
ATOM 1390 C C . ILE A 1 183 ? -14.947 -18.637 -28.877 1.00 84.75 183 ILE A C 1
ATOM 1392 O O . ILE A 1 183 ? -15.202 -19.477 -29.740 1.00 84.75 183 ILE A O 1
ATOM 1396 N N . ARG A 1 184 ? -13.815 -17.915 -28.876 1.00 79.25 184 ARG A N 1
ATOM 1397 C CA . ARG A 1 184 ? -12.781 -17.970 -29.929 1.00 79.25 184 ARG A CA 1
ATOM 1398 C C . ARG A 1 184 ? -12.485 -19.392 -30.406 1.00 79.25 184 ARG A C 1
ATOM 1400 O O . ARG A 1 184 ? -12.448 -19.602 -31.606 1.00 79.25 184 ARG A O 1
ATOM 1407 N N . SER A 1 185 ? -12.356 -20.360 -29.496 1.00 74.94 185 SER A N 1
ATOM 1408 C CA . SER A 1 185 ? -12.026 -21.764 -29.794 1.00 74.94 185 SER A CA 1
ATOM 1409 C C . SER A 1 185 ? -13.045 -22.500 -30.676 1.00 74.94 185 SER A C 1
ATOM 1411 O O . SER A 1 185 ? -12.718 -23.533 -31.247 1.00 74.94 185 SER A O 1
ATOM 1413 N N . LYS A 1 186 ? -14.280 -21.995 -30.772 1.00 75.38 186 LYS A N 1
ATOM 1414 C CA . LYS A 1 186 ? -15.353 -22.532 -31.624 1.00 75.38 186 LYS A CA 1
ATOM 1415 C C . LYS A 1 186 ? -15.776 -21.540 -32.714 1.00 75.38 186 LYS A C 1
ATOM 1417 O O . LYS A 1 186 ? -16.865 -21.673 -33.262 1.00 75.38 186 LYS A O 1
ATOM 1422 N N . CYS A 1 187 ? -14.956 -20.526 -32.998 1.00 79.69 187 CYS A N 1
ATOM 1423 C CA . CYS A 1 187 ? -15.277 -19.541 -34.021 1.00 79.69 187 CYS A CA 1
ATOM 1424 C C . CYS A 1 187 ? -15.175 -20.170 -35.420 1.00 79.69 187 CYS A C 1
ATOM 1426 O O . CYS A 1 187 ? -14.144 -20.773 -35.729 1.00 79.69 187 CYS A O 1
ATOM 1428 N N . PRO A 1 188 ? -16.199 -20.021 -36.279 1.00 79.25 188 PRO A N 1
ATOM 1429 C CA . PRO A 1 188 ? -16.159 -20.531 -37.649 1.00 79.25 188 PRO A CA 1
ATOM 1430 C C . PRO A 1 188 ? -15.075 -19.856 -38.504 1.00 79.25 188 PRO A C 1
ATOM 1432 O O . PRO A 1 188 ? -14.631 -20.440 -39.484 1.00 79.25 188 PRO A O 1
ATOM 1435 N N . GLU A 1 189 ? -14.612 -18.668 -38.103 1.00 75.25 189 GLU A N 1
ATOM 1436 C CA . GLU A 1 189 ? -13.566 -17.899 -38.790 1.00 75.25 189 GLU A CA 1
ATOM 1437 C C . GLU A 1 189 ? -12.156 -18.149 -38.238 1.00 75.25 189 GLU A C 1
ATOM 1439 O O . GLU A 1 189 ? -11.229 -17.402 -38.534 1.00 75.25 189 GLU A O 1
ATOM 1444 N N . LEU A 1 190 ? -11.959 -19.191 -37.421 1.00 72.50 190 LEU A N 1
ATOM 1445 C CA . LEU A 1 190 ? -10.612 -19.610 -37.038 1.00 72.50 190 LEU A CA 1
ATOM 1446 C C . LEU A 1 190 ? -9.847 -20.087 -38.289 1.00 72.50 190 LEU A C 1
ATOM 1448 O O . LEU A 1 190 ? -10.235 -21.110 -38.866 1.00 72.50 190 LEU A O 1
ATOM 1452 N N . PRO A 1 191 ? -8.736 -19.434 -38.686 1.00 66.44 191 PRO A N 1
ATOM 1453 C CA . PRO A 1 191 ? -7.874 -19.963 -39.731 1.00 66.44 191 PRO A CA 1
ATOM 1454 C C . PRO A 1 191 ? -7.234 -21.254 -39.213 1.00 66.44 191 PRO A C 1
ATOM 1456 O O . PRO A 1 191 ? -6.374 -21.237 -38.329 1.00 66.44 191 PRO A O 1
ATOM 1459 N N . ARG A 1 192 ? -7.685 -22.403 -39.728 1.00 62.62 192 ARG A N 1
ATOM 1460 C CA . ARG A 1 192 ? -7.021 -23.684 -39.473 1.00 62.62 192 ARG A CA 1
ATOM 1461 C C . ARG A 1 192 ? -5.740 -23.688 -40.288 1.00 62.62 192 ARG A C 1
ATOM 1463 O O . ARG A 1 192 ? -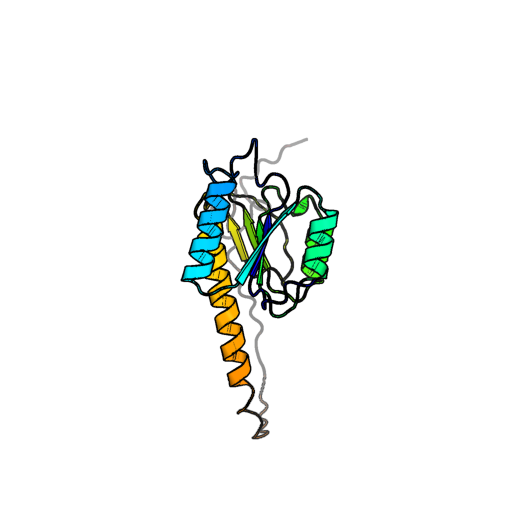5.781 -23.901 -41.496 1.00 62.62 192 ARG A O 1
ATOM 1470 N N . ASN A 1 193 ? -4.622 -23.416 -39.626 1.00 54.78 193 ASN A N 1
ATOM 1471 C CA . ASN A 1 193 ? -3.309 -23.616 -40.215 1.00 54.78 193 ASN A CA 1
ATOM 1472 C C . ASN A 1 193 ? -3.190 -25.108 -40.573 1.00 54.78 193 ASN A C 1
ATOM 1474 O O . ASN A 1 193 ? -3.235 -25.957 -39.680 1.00 54.78 193 ASN A O 1
ATOM 1478 N N . LYS A 1 194 ? -3.169 -25.429 -41.871 1.00 49.75 194 LYS A N 1
ATOM 1479 C CA . LYS A 1 194 ? -2.900 -26.788 -42.345 1.00 49.75 194 LYS A CA 1
ATOM 1480 C C . LYS A 1 194 ? -1.394 -26.993 -42.226 1.00 49.75 194 LYS A C 1
ATOM 1482 O O . LYS A 1 194 ? -0.644 -26.286 -42.891 1.00 49.75 194 LYS A O 1
ATOM 1487 N N . VAL A 1 195 ? -0.996 -27.898 -41.334 1.00 48.53 195 VAL A N 1
ATOM 1488 C CA . VAL A 1 195 ? 0.325 -28.539 -41.380 1.00 48.53 195 VAL A CA 1
ATOM 1489 C C . VAL A 1 195 ? 0.425 -29.324 -42.682 1.00 48.53 195 VAL A C 1
ATOM 1491 O O . VAL A 1 195 ? -0.608 -29.933 -43.054 1.00 48.53 195 VAL A O 1
#